Protein AF-S7P7J8-F1 (afdb_monomer_lite)

pLDDT: mean 77.06, std 17.82, range [24.34, 97.62]

Secondary structure (DSSP, 8-state):
-----------------EEE-TTS-EEEHHHHHHHHHHHHHHHHHSHHHHHHHHHHHHHHHHHHHHHTTTHHHHHHHHHHTTTTT-HHHHHHHHHHHHHHHHHHHHHHHHHHHHHHHHT--TTSTTTSHHHHHHHHTT-PBPSSSSSB---HHHHHHHHHHHHHHHHTT---SSS---SHHHHHHHHHHHHHHHHHHHHHHHHHHHHHHHHTHHHHHHHHHHHHHHHHHHHTT--HHHHHHHHHHHHHHHHHHTT--HHHHHTTS-HHHHHHHHHHHTHHHHTSGGGTT--HHHHHHHHTT-------TT--S--TT----S-----SS-EEEEETTEEEEEE-TT-----

Organism: Myotis brandtii (NCBI:txid109478)

Sequence (351 aa):
MCASRDDWRCAQSMHEFSAKDIDGRMVNLDKYRRLFEGVKGVYISASPMLLIVTWTILVSLVHLLKTVRLLRLLRLLQKLDRYSQHSTIVLTLLMSMFALLAHWMACIWYVIGKMEREDNSLLKWEVGWLHELGKRLESPYYGNNTLGGPSIRSAYIAALYFTLSSLTSVGFGNVSANTDAEKIFSICTMLIGALMHALVFGNVTAIIQRMYSRWSLYHTRTKDLKDFIRVHHLPQQLKQRMLEYFQTTWSVNNGIDSNELLKDFPDELRSDITMHLNKEILQLSLFECASRGCLRSLSLHIKTSFCAPGEYLLRQGDALQAIYFVCSGSMEVLKDSMVLAILGRSELKAP

Foldseek 3Di:
DDDDDDDDDDDPDDDQDWDADPVGDTDRCVVVVVVVVVVVVVVVVCVVVVVVVVVVVVVVVVVVVVCVVVVVVVVVVVVCVVVVVPLVVVLVVLVVVVLVVLLVLLVVLLVVLVVQCVPDDPPRNCFGLQQVLCVVVVFHDDPDDDHTGDDPVSSSVVSSVQLVCLLCVVCPPPGDGRDPVSVVSSVVSNVNSVVSVCVSVVSVVVVVCVVCVLVVVLVVVLVVLVVVCVVVVPDPVVSVQVNVQSVVVCVVQSPDDPLVVLPVDDLVVSLVVLCVVCVLVCPAPVNPPPDPVRSSVVSNVDDDDDDDPPDDPDDPPDDDPDDDAAQADWDFDDDPNDTPDIHHHRPPPDD

InterPro domains:
  IPR000595 Cyclic nucleotide-binding domain [PS50042] (286-351)
  IPR000595 Cyclic nucleotide-binding domain [cd00038] (286-348)
  IPR003938 Potassium channel, voltage-dependent, EAG/ELK/ERG-like [PR01463] (100-110)
  IPR003938 Potassium channel, voltage-dependent, EAG/ELK/ERG-like [PR01463] (156-173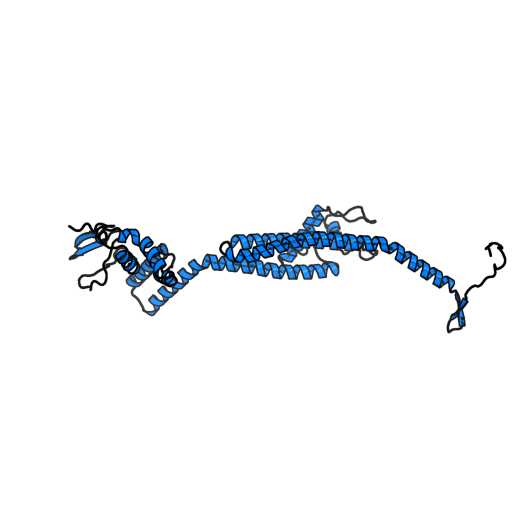)
  IPR003938 Potassium channel, voltage-dependent, EAG/ELK/ERG-like [PR01463] (182-193)
  IPR003938 Potassium channel, voltage-dependent, EAG/ELK/ERG-like [PR01463] (200-209)
  IPR003938 Potassium channel, voltage-dependent, EAG/ELK/ERG-like [PR01463] (250-257)
  IPR003950 Potassium channel, voltage-dependent, ELK [PR01465] (84-92)
  IPR003950 Potassium channel, voltage-dependent, ELK [PR01465] (193-200)
  IPR003950 Potassium channel, voltage-dependent, ELK [PR01465] (311-321)
  IPR005821 Ion transport domain [PF00520] (45-215)
  IPR014710 RmlC-like jelly roll fold [G3DSA:2.60.120.10] (251-348)
  IPR018490 Cyclic nucleotide-binding domain superfamily [SSF51206] (216-347)
  IPR050818 Potassium channel, voltage-dependent, EAG/ELK/ERG-like, animal-type [PTHR10217] (44-347)

Structure (mmCIF, N/CA/C/O backbone):
data_AF-S7P7J8-F1
#
_entry.id   AF-S7P7J8-F1
#
loop_
_atom_site.group_PDB
_atom_site.id
_atom_site.type_symbol
_atom_site.label_atom_id
_atom_site.label_alt_id
_atom_site.label_comp_id
_atom_site.label_asym_id
_atom_site.label_entity_id
_atom_site.label_seq_id
_atom_site.pdbx_PDB_ins_code
_atom_site.Cartn_x
_atom_site.Cartn_y
_atom_site.Cartn_z
_atom_site.occupancy
_atom_site.B_iso_or_equiv
_atom_site.auth_seq_id
_atom_site.auth_comp_id
_atom_site.auth_asym_id
_atom_site.auth_atom_id
_atom_site.pdbx_PDB_model_num
ATOM 1 N N . MET A 1 1 ? -3.601 -22.914 -97.596 1.00 31.39 1 MET A N 1
ATOM 2 C CA . MET A 1 1 ? -2.444 -23.690 -98.097 1.00 31.39 1 MET A CA 1
ATOM 3 C C . MET A 1 1 ? -1.175 -23.157 -97.450 1.00 31.39 1 MET A C 1
ATOM 5 O O . MET A 1 1 ? -1.174 -22.019 -97.008 1.00 31.39 1 MET A O 1
ATOM 9 N N . CYS A 1 2 ? -0.196 -24.045 -97.314 1.00 30.38 2 CYS A N 1
ATOM 10 C CA . CYS A 1 2 ? 0.939 -24.083 -96.393 1.00 30.38 2 CYS A CA 1
ATOM 11 C C . CYS A 1 2 ? 1.823 -22.834 -96.230 1.00 30.38 2 CYS A C 1
ATOM 13 O O . CYS A 1 2 ? 1.972 -22.015 -97.128 1.00 30.38 2 CYS A O 1
ATOM 15 N N . ALA A 1 3 ? 2.478 -22.800 -95.067 1.00 35.66 3 ALA A N 1
ATOM 16 C CA . ALA A 1 3 ? 3.625 -21.970 -94.720 1.00 35.66 3 ALA A CA 1
ATOM 17 C C . ALA A 1 3 ? 4.928 -22.409 -95.422 1.00 35.66 3 ALA A C 1
ATOM 19 O O . ALA A 1 3 ? 5.107 -23.598 -95.670 1.00 35.66 3 ALA A O 1
ATOM 20 N N . SER A 1 4 ? 5.853 -21.461 -95.626 1.00 32.78 4 SER A N 1
ATOM 21 C CA . SER A 1 4 ? 7.328 -21.581 -95.499 1.00 32.78 4 SER A CA 1
ATOM 22 C C . SER A 1 4 ? 7.925 -20.201 -95.828 1.00 32.78 4 SER A C 1
ATOM 24 O O . SER A 1 4 ? 7.538 -19.626 -96.837 1.00 32.78 4 SER A O 1
ATOM 26 N N . ARG A 1 5 ? 8.640 -19.484 -94.950 1.00 34.66 5 ARG A N 1
ATOM 27 C CA . ARG A 1 5 ? 9.991 -19.677 -94.376 1.00 34.66 5 ARG A CA 1
ATOM 28 C C . ARG A 1 5 ? 11.125 -19.492 -95.399 1.00 34.66 5 ARG A C 1
ATOM 30 O O . ARG A 1 5 ? 11.204 -20.244 -96.363 1.00 34.66 5 ARG A O 1
ATOM 37 N N . ASP A 1 6 ? 11.969 -18.516 -95.055 1.00 32.12 6 ASP A N 1
ATOM 38 C CA . ASP A 1 6 ? 13.335 -18.221 -95.501 1.00 32.12 6 ASP A CA 1
ATOM 39 C C . ASP A 1 6 ? 13.522 -17.476 -96.833 1.00 32.12 6 ASP A C 1
ATOM 41 O O . ASP A 1 6 ? 13.567 -18.075 -97.898 1.00 32.12 6 ASP A O 1
ATOM 45 N N . ASP A 1 7 ? 13.790 -16.165 -96.740 1.00 28.97 7 ASP A N 1
ATOM 46 C CA . ASP A 1 7 ? 15.113 -15.721 -97.183 1.00 28.97 7 ASP A CA 1
ATOM 47 C C . ASP A 1 7 ? 15.630 -14.505 -96.402 1.00 28.97 7 ASP A C 1
ATOM 49 O O . ASP A 1 7 ? 14.970 -13.482 -96.210 1.00 28.97 7 ASP A O 1
ATOM 53 N N . TRP A 1 8 ? 16.840 -14.688 -95.892 1.00 32.09 8 TRP A N 1
ATOM 54 C CA . TRP A 1 8 ? 17.630 -13.717 -95.162 1.00 32.09 8 TRP A CA 1
ATOM 55 C C . TRP A 1 8 ? 18.282 -12.721 -96.136 1.00 32.09 8 TRP A C 1
ATOM 57 O O . TRP A 1 8 ? 18.558 -13.057 -97.280 1.00 32.09 8 TRP A O 1
ATOM 67 N N . ARG A 1 9 ? 18.716 -11.570 -95.599 1.00 29.03 9 ARG A N 1
ATOM 68 C CA . ARG A 1 9 ? 19.723 -10.643 -96.171 1.00 29.03 9 ARG A CA 1
ATOM 69 C C . ARG A 1 9 ? 19.220 -9.637 -97.216 1.00 29.03 9 ARG A C 1
ATOM 71 O O . ARG A 1 9 ? 19.511 -9.790 -98.390 1.00 29.03 9 ARG A O 1
ATOM 78 N N . CYS A 1 10 ? 18.630 -8.522 -96.772 1.00 29.98 10 CYS A N 1
ATOM 79 C CA . CYS A 1 10 ? 18.980 -7.192 -97.313 1.00 29.98 10 CYS A CA 1
ATOM 80 C C . CYS A 1 10 ? 18.310 -6.046 -96.529 1.00 29.98 10 CYS A C 1
ATOM 82 O O . CYS A 1 10 ? 17.350 -5.457 -97.002 1.00 29.98 10 CYS A O 1
ATOM 84 N N . ALA A 1 11 ? 18.788 -5.712 -95.327 1.00 31.58 11 ALA A N 1
ATOM 85 C CA . ALA A 1 11 ? 18.527 -4.389 -94.730 1.00 31.58 11 ALA A CA 1
ATOM 86 C C . ALA A 1 11 ? 19.491 -4.107 -93.569 1.00 31.58 11 ALA A C 1
ATOM 88 O O . ALA A 1 11 ? 19.097 -3.759 -92.460 1.00 31.58 11 ALA A O 1
ATOM 89 N N . GLN A 1 12 ? 20.787 -4.275 -93.823 1.00 36.09 12 GLN A N 1
ATOM 90 C CA . GLN A 1 12 ? 21.809 -3.599 -93.039 1.00 36.09 12 GLN A CA 1
ATOM 91 C C . GLN A 1 12 ? 21.889 -2.169 -93.588 1.00 36.09 12 GLN A C 1
ATOM 93 O O . GLN A 1 12 ? 22.661 -1.891 -94.497 1.00 36.09 12 GLN A O 1
ATOM 98 N N . SER A 1 13 ? 21.022 -1.282 -93.099 1.00 28.88 13 SER A N 1
ATOM 99 C CA . SER A 1 13 ? 21.147 0.157 -93.332 1.00 28.88 13 SER A CA 1
ATOM 100 C C . SER A 1 13 ? 20.855 0.898 -92.039 1.00 28.88 13 SER A C 1
ATOM 102 O O . SER A 1 13 ? 19.776 0.795 -91.462 1.00 28.88 13 SER A O 1
ATOM 104 N N . MET A 1 14 ? 21.887 1.605 -91.595 1.00 39.81 14 MET A N 1
ATOM 105 C CA . MET A 1 14 ? 21.952 2.495 -90.448 1.00 39.81 14 MET A CA 1
ATOM 106 C C . MET A 1 14 ? 20.698 3.365 -90.322 1.00 39.81 14 MET A C 1
ATOM 108 O O . MET A 1 14 ? 20.373 4.125 -91.227 1.00 39.81 14 MET A O 1
ATOM 112 N N . HIS A 1 15 ? 20.055 3.320 -89.161 1.00 34.53 15 HIS A N 1
ATOM 113 C CA . HIS A 1 15 ? 19.230 4.427 -88.691 1.00 34.53 15 HIS A CA 1
ATOM 114 C C . HIS A 1 15 ? 19.689 4.784 -87.277 1.00 34.53 15 HIS A C 1
ATOM 116 O O . HIS A 1 15 ? 19.151 4.295 -86.286 1.00 34.53 15 HIS A O 1
ATOM 122 N N . GLU A 1 16 ? 20.720 5.630 -87.193 1.00 40.44 16 GLU A N 1
ATOM 123 C CA . GLU A 1 16 ? 20.981 6.423 -85.991 1.00 40.44 16 GLU A CA 1
ATOM 124 C C . GLU A 1 16 ? 19.765 7.330 -85.766 1.00 40.44 16 GLU A C 1
ATOM 126 O O . GLU A 1 16 ? 19.476 8.226 -86.563 1.00 40.44 16 GLU A O 1
ATOM 131 N N . PHE A 1 17 ? 19.010 7.083 -84.695 1.00 45.88 17 PHE A N 1
ATOM 132 C CA . PHE A 1 17 ? 17.900 7.950 -84.311 1.00 45.88 17 PHE A CA 1
ATOM 133 C C . PHE A 1 17 ? 18.476 9.186 -83.607 1.00 45.88 17 PHE A C 1
ATOM 135 O O . PHE A 1 17 ? 18.745 9.177 -82.404 1.00 45.88 17 PHE A O 1
ATOM 142 N N . SER A 1 18 ? 18.700 10.253 -84.372 1.00 44.41 18 SER A N 1
ATOM 143 C CA . SER A 1 18 ? 19.116 11.551 -83.840 1.00 44.41 18 SER A CA 1
ATOM 144 C C . SER A 1 18 ? 17.934 12.520 -83.870 1.00 44.41 18 SER A C 1
ATOM 146 O O . SER A 1 18 ? 17.377 12.790 -84.932 1.00 44.41 18 SER A O 1
ATOM 148 N N . ALA A 1 19 ? 17.558 13.059 -82.709 1.00 54.34 19 ALA A N 1
ATOM 149 C CA . ALA A 1 19 ? 16.560 14.125 -82.592 1.00 54.34 19 ALA A CA 1
ATOM 150 C C . ALA A 1 19 ? 17.256 15.449 -82.242 1.00 54.34 19 ALA A C 1
ATOM 152 O O . ALA A 1 19 ? 18.275 15.452 -81.548 1.00 54.34 19 ALA A O 1
ATOM 153 N N . LYS A 1 20 ? 16.745 16.575 -82.755 1.00 43.34 20 LYS A N 1
ATOM 154 C CA . LYS A 1 20 ? 17.247 17.918 -82.426 1.00 43.34 20 LYS A CA 1
ATOM 155 C C . LYS A 1 20 ? 16.489 18.481 -81.230 1.00 43.34 20 LYS A C 1
ATOM 157 O O . LYS A 1 20 ? 15.263 18.423 -81.213 1.00 43.34 20 LYS A O 1
ATOM 162 N N . ASP A 1 21 ? 17.224 19.034 -80.272 1.00 53.59 21 ASP A N 1
ATOM 163 C CA . ASP A 1 21 ? 16.638 19.782 -79.158 1.00 53.59 21 ASP A CA 1
ATOM 164 C C . ASP A 1 21 ? 16.186 21.185 -79.611 1.00 53.59 21 ASP A C 1
ATOM 166 O O . ASP A 1 21 ? 16.531 21.625 -80.711 1.00 53.59 21 ASP A O 1
ATOM 170 N N . ILE A 1 22 ? 15.443 21.904 -78.763 1.00 53.31 22 ILE A N 1
ATOM 171 C CA . ILE A 1 22 ? 14.803 23.212 -79.062 1.00 53.31 22 ILE A CA 1
ATOM 172 C C . ILE A 1 22 ? 15.813 24.294 -79.525 1.00 53.31 22 ILE A C 1
ATOM 174 O O . ILE A 1 22 ? 15.442 25.253 -80.193 1.00 53.31 22 ILE A O 1
ATOM 178 N N . ASP A 1 23 ? 17.102 24.082 -79.256 1.00 51.50 23 ASP A N 1
ATOM 179 C CA . ASP A 1 23 ? 18.236 24.953 -79.598 1.00 51.50 23 ASP A CA 1
ATOM 180 C C . ASP A 1 23 ? 19.053 24.451 -80.823 1.00 51.50 23 ASP A C 1
ATOM 182 O O . ASP A 1 23 ? 20.187 24.861 -81.066 1.00 51.50 23 ASP A O 1
ATOM 186 N N . GLY A 1 24 ? 18.523 23.483 -81.584 1.00 48.88 24 GLY A N 1
ATOM 187 C CA . GLY A 1 24 ? 19.075 23.017 -82.866 1.00 48.88 24 GLY A CA 1
ATOM 188 C C . GLY A 1 24 ? 20.262 22.040 -82.805 1.00 48.88 24 GLY A C 1
ATOM 189 O O . GLY A 1 24 ? 20.733 21.595 -83.857 1.00 48.88 24 GLY A O 1
ATOM 190 N N . ARG A 1 25 ? 20.734 21.654 -81.611 1.00 49.78 25 ARG A N 1
ATOM 191 C CA . ARG A 1 25 ? 21.806 20.652 -81.417 1.00 49.78 25 ARG A CA 1
ATOM 192 C C . ARG A 1 25 ? 21.282 19.215 -81.547 1.00 49.78 25 ARG A C 1
ATOM 194 O O . ARG A 1 25 ? 20.218 18.892 -81.027 1.00 49.78 25 ARG A O 1
ATOM 201 N N . MET A 1 26 ? 22.036 18.349 -82.234 1.00 50.97 26 MET A N 1
ATOM 202 C CA . MET A 1 26 ? 21.714 16.919 -82.368 1.00 50.97 26 MET A CA 1
ATOM 203 C C . MET A 1 26 ? 21.973 16.171 -81.054 1.00 50.97 26 MET A C 1
ATOM 205 O O . MET A 1 26 ? 23.091 16.188 -80.540 1.00 50.97 26 MET A O 1
ATOM 209 N N . VAL A 1 27 ? 20.950 15.487 -80.534 1.00 55.94 27 VAL A N 1
ATOM 210 C CA . VAL A 1 27 ? 21.017 14.651 -79.330 1.00 55.94 27 VAL A CA 1
ATOM 211 C C . VAL A 1 27 ? 20.892 13.179 -79.731 1.00 55.94 27 VAL A C 1
ATOM 213 O O . VAL A 1 27 ? 19.952 12.783 -80.423 1.00 55.94 27 VAL A O 1
ATOM 216 N N . ASN A 1 28 ? 21.855 12.362 -79.297 1.00 59.84 28 ASN A N 1
ATOM 217 C CA . ASN A 1 28 ? 21.890 10.925 -79.571 1.00 59.84 28 ASN A CA 1
ATOM 218 C C . ASN A 1 28 ? 20.980 10.168 -78.579 1.00 59.84 28 ASN A C 1
ATOM 220 O O . ASN A 1 28 ? 21.280 10.085 -77.382 1.00 59.84 28 ASN A O 1
ATOM 224 N N . LEU A 1 29 ? 19.868 9.615 -79.075 1.00 55.25 29 LEU A N 1
ATOM 225 C CA . LEU A 1 29 ? 18.853 8.919 -78.272 1.00 55.25 29 LEU A CA 1
ATOM 226 C C . LEU A 1 29 ? 19.316 7.540 -77.760 1.00 55.25 29 LEU A C 1
ATOM 228 O O . LEU A 1 29 ? 18.805 7.069 -76.740 1.00 55.25 29 LEU A O 1
ATOM 232 N N . ASP A 1 30 ? 20.344 6.931 -78.364 1.00 57.56 30 ASP A N 1
ATOM 233 C CA . ASP A 1 30 ? 20.926 5.669 -77.876 1.00 57.56 30 ASP A CA 1
ATOM 234 C C . ASP A 1 30 ? 21.678 5.839 -76.551 1.00 57.56 30 ASP A C 1
ATOM 236 O O . ASP A 1 30 ? 21.864 4.877 -75.798 1.00 57.56 30 ASP A O 1
ATOM 240 N N . LYS A 1 31 ? 22.084 7.071 -76.218 1.00 58.12 31 LYS A N 1
ATOM 241 C CA . LYS A 1 31 ? 22.636 7.400 -74.898 1.00 58.12 31 LYS A CA 1
ATOM 242 C C . LYS A 1 31 ? 21.558 7.315 -73.812 1.00 58.12 31 LYS A C 1
ATOM 244 O O . LYS A 1 31 ? 21.809 6.756 -72.747 1.00 58.12 31 LYS A O 1
ATOM 249 N N . TYR A 1 32 ? 20.348 7.800 -74.097 1.00 51.94 32 TYR A N 1
ATOM 250 C CA . TYR A 1 32 ? 19.214 7.750 -73.169 1.00 51.94 32 TYR A CA 1
ATOM 251 C C . TYR A 1 32 ? 18.626 6.344 -73.039 1.00 51.94 32 TYR A C 1
ATOM 253 O O . TYR A 1 32 ? 18.309 5.922 -71.929 1.00 51.94 32 TYR A O 1
ATOM 261 N N . ARG A 1 33 ? 18.562 5.574 -74.133 1.00 53.72 33 ARG A N 1
ATOM 262 C CA . ARG A 1 33 ? 18.156 4.160 -74.093 1.00 53.72 33 ARG A CA 1
ATOM 263 C C . ARG A 1 33 ? 19.093 3.324 -73.211 1.00 53.72 33 ARG A C 1
ATOM 265 O O . ARG A 1 33 ? 18.608 2.568 -72.376 1.00 53.72 33 ARG A O 1
ATOM 272 N N . ARG A 1 34 ? 20.416 3.515 -73.321 1.00 56.75 34 ARG A N 1
ATOM 273 C CA . ARG A 1 34 ? 21.409 2.843 -72.456 1.00 56.75 34 ARG A CA 1
ATOM 274 C C . ARG A 1 34 ? 21.321 3.270 -70.987 1.00 56.75 34 ARG A C 1
ATOM 276 O O . ARG A 1 34 ? 21.456 2.426 -70.107 1.00 56.75 34 ARG A O 1
ATOM 283 N N . LEU A 1 35 ? 21.033 4.545 -70.711 1.00 54.88 35 LEU A N 1
ATOM 284 C CA . LEU A 1 35 ? 20.735 5.032 -69.356 1.00 54.88 35 LEU A CA 1
ATOM 285 C C . LEU A 1 35 ? 19.469 4.376 -68.781 1.00 54.88 35 LEU A C 1
ATOM 287 O O . LEU A 1 35 ? 19.469 3.956 -67.628 1.00 54.88 35 LEU A O 1
ATOM 291 N N . PHE A 1 36 ? 18.414 4.221 -69.584 1.00 49.03 36 PHE A N 1
ATOM 292 C CA . PHE A 1 36 ? 17.155 3.615 -69.143 1.00 49.03 36 PHE A CA 1
ATOM 293 C C . PHE A 1 36 ? 17.263 2.094 -68.933 1.00 49.03 36 PHE A C 1
ATOM 295 O O . PHE A 1 36 ? 16.676 1.562 -67.991 1.00 49.03 36 PHE A O 1
ATOM 302 N N . GLU A 1 37 ? 18.043 1.383 -69.755 1.00 50.28 37 GLU A N 1
ATOM 303 C CA . GLU A 1 37 ? 18.349 -0.037 -69.520 1.00 50.28 37 GLU A CA 1
ATOM 304 C C . GLU A 1 37 ? 19.273 -0.252 -68.314 1.00 50.28 37 GLU A C 1
ATOM 306 O O . GLU A 1 37 ? 19.050 -1.186 -67.544 1.00 50.28 37 GLU A O 1
ATOM 311 N N . GLY A 1 38 ? 20.228 0.653 -68.068 1.00 52.88 38 GLY A N 1
ATOM 312 C CA . GLY A 1 38 ? 21.032 0.656 -66.842 1.00 52.88 38 GLY A CA 1
ATOM 313 C C . GLY A 1 38 ? 20.182 0.844 -65.579 1.00 52.88 38 GLY A C 1
ATOM 314 O O . GLY A 1 38 ? 20.350 0.112 -64.607 1.00 52.88 38 GLY A O 1
ATOM 315 N N . VAL A 1 39 ? 19.202 1.754 -65.610 1.00 50.47 39 VAL A N 1
ATOM 316 C CA . VAL A 1 39 ? 18.264 1.982 -64.492 1.00 50.47 39 VAL A CA 1
ATOM 317 C C . VAL A 1 39 ? 17.320 0.789 -64.283 1.00 50.47 39 VAL A C 1
ATOM 319 O O . VAL A 1 39 ? 17.056 0.415 -63.140 1.00 50.47 39 VAL A O 1
ATOM 322 N N . LYS A 1 40 ? 16.864 0.125 -65.357 1.00 44.53 40 LYS A N 1
ATOM 323 C CA . LYS A 1 40 ? 16.099 -1.135 -65.257 1.00 44.53 40 LYS A CA 1
ATOM 324 C C . LYS A 1 40 ? 16.931 -2.273 -64.657 1.00 44.53 40 LYS A C 1
ATOM 326 O O . LYS A 1 40 ? 16.413 -3.018 -63.830 1.00 44.53 40 LYS A O 1
ATOM 331 N N . GLY A 1 41 ? 18.212 -2.378 -65.013 1.00 50.75 41 GLY A N 1
ATOM 332 C CA . GLY A 1 41 ? 19.138 -3.355 -64.430 1.00 50.75 41 GLY A CA 1
ATOM 333 C C . GLY A 1 41 ? 19.364 -3.157 -62.925 1.00 50.75 41 GLY A C 1
ATOM 334 O O . GLY A 1 41 ? 19.419 -4.135 -62.183 1.00 50.75 41 GLY A O 1
ATOM 335 N N . VAL A 1 42 ? 19.409 -1.903 -62.460 1.00 51.03 42 VAL A N 1
ATOM 336 C CA . VAL A 1 42 ? 19.528 -1.548 -61.030 1.00 51.03 42 VAL A CA 1
ATOM 337 C C . VAL A 1 42 ? 18.231 -1.829 -60.253 1.00 51.03 42 VAL A C 1
ATOM 339 O O . VAL A 1 42 ? 18.279 -2.244 -59.098 1.00 51.03 42 VAL A O 1
ATOM 342 N N . TYR A 1 43 ? 17.062 -1.679 -60.882 1.00 46.72 43 TYR A N 1
ATOM 343 C CA . TYR A 1 43 ? 15.776 -2.001 -60.245 1.00 46.72 43 TYR A CA 1
ATOM 344 C C . TYR A 1 43 ? 15.534 -3.513 -60.098 1.00 46.72 43 TYR A C 1
ATOM 346 O O . TYR A 1 43 ? 14.921 -3.954 -59.126 1.00 46.72 43 TYR A O 1
ATOM 354 N N . ILE A 1 44 ? 16.040 -4.325 -61.033 1.00 51.91 44 ILE A N 1
ATOM 355 C CA . ILE A 1 44 ? 15.886 -5.789 -61.005 1.00 51.91 44 ILE A CA 1
ATOM 356 C C . ILE A 1 44 ? 16.867 -6.435 -60.007 1.00 51.91 44 ILE A C 1
ATOM 358 O O . ILE A 1 44 ? 16.518 -7.423 -59.362 1.00 51.91 44 ILE A O 1
ATOM 362 N N . SER A 1 45 ? 18.051 -5.850 -59.790 1.00 49.47 45 SER A N 1
ATOM 363 C CA . SER A 1 45 ? 19.030 -6.337 -58.802 1.00 49.47 45 SER A CA 1
ATOM 364 C C . SER A 1 45 ? 18.727 -5.925 -57.353 1.00 49.47 45 SER A C 1
ATOM 366 O O . SER A 1 45 ? 19.207 -6.576 -56.426 1.00 49.47 45 SER A O 1
ATOM 368 N N . ALA A 1 46 ? 17.887 -4.905 -57.137 1.00 49.78 46 ALA A N 1
ATOM 369 C CA . ALA A 1 46 ? 17.428 -4.475 -55.811 1.00 49.78 46 ALA A CA 1
ATOM 370 C C . ALA A 1 46 ? 16.225 -5.283 -55.268 1.00 49.78 46 ALA A C 1
ATOM 372 O O . ALA A 1 46 ? 15.942 -5.252 -54.069 1.00 49.78 46 ALA A O 1
ATOM 373 N N . SER A 1 47 ? 15.531 -6.042 -56.126 1.00 59.09 47 SER A N 1
ATOM 374 C CA . SER A 1 47 ? 14.351 -6.843 -55.759 1.00 59.09 47 SER A CA 1
ATOM 375 C C . SER A 1 47 ? 14.629 -7.943 -54.713 1.00 59.09 47 SER A C 1
ATOM 377 O O . SER A 1 47 ? 13.856 -8.038 -53.759 1.00 59.09 47 SER A O 1
ATOM 379 N N . PRO A 1 48 ? 15.728 -8.724 -54.779 1.00 59.69 48 PRO A N 1
ATOM 380 C CA . PRO A 1 48 ? 15.998 -9.769 -53.791 1.00 59.69 48 PRO A CA 1
ATOM 381 C C . PRO A 1 48 ? 16.294 -9.199 -52.401 1.00 59.69 48 PRO A C 1
ATOM 383 O O . PRO A 1 48 ? 15.812 -9.728 -51.407 1.00 59.69 48 PRO A O 1
ATOM 386 N N . MET A 1 49 ? 17.034 -8.089 -52.321 1.00 56.41 49 MET A N 1
ATOM 387 C CA . MET A 1 49 ? 17.393 -7.454 -51.046 1.00 56.41 49 MET A CA 1
ATOM 388 C C . MET A 1 49 ? 16.176 -6.814 -50.370 1.00 56.41 49 MET A C 1
ATOM 390 O O . MET A 1 49 ? 15.975 -7.003 -49.172 1.00 56.41 49 MET A O 1
ATOM 394 N N . LEU A 1 50 ? 15.303 -6.145 -51.131 1.00 55.03 50 LEU A N 1
ATOM 395 C CA . LEU A 1 50 ? 14.053 -5.589 -50.603 1.00 55.03 50 LEU A CA 1
ATOM 396 C C . LEU A 1 50 ? 13.078 -6.695 -50.154 1.00 55.03 50 LEU A C 1
ATOM 398 O O . LEU A 1 50 ? 12.395 -6.553 -49.140 1.00 55.03 50 LEU A O 1
ATOM 402 N N . LEU A 1 51 ? 13.046 -7.829 -50.864 1.00 56.59 51 LEU A N 1
ATOM 403 C CA . LEU A 1 51 ? 12.269 -9.011 -50.477 1.00 56.59 51 LEU A CA 1
ATOM 404 C C . LEU A 1 51 ? 12.822 -9.681 -49.212 1.00 56.59 51 LEU A C 1
ATOM 406 O O . LEU A 1 51 ? 12.047 -10.087 -48.355 1.00 56.59 51 LEU A O 1
ATOM 410 N N . ILE A 1 52 ? 14.144 -9.744 -49.036 1.00 62.47 52 ILE A N 1
ATOM 411 C CA . ILE A 1 52 ? 14.774 -10.281 -47.818 1.00 62.47 52 ILE A CA 1
ATOM 412 C C . ILE A 1 52 ? 14.532 -9.353 -46.619 1.00 62.47 52 ILE A C 1
ATOM 414 O O . ILE A 1 52 ? 14.230 -9.834 -45.525 1.00 62.47 52 ILE A O 1
ATOM 418 N N . VAL A 1 53 ? 14.607 -8.032 -46.804 1.00 58.53 53 VAL A N 1
ATOM 419 C CA . VAL A 1 53 ? 14.311 -7.041 -45.754 1.00 58.53 53 VAL A CA 1
ATOM 420 C C . VAL A 1 53 ? 12.832 -7.083 -45.364 1.00 58.53 53 VAL A C 1
ATOM 422 O O . VAL A 1 53 ? 12.501 -7.189 -44.187 1.00 58.53 53 VAL A O 1
ATOM 425 N N . THR A 1 54 ? 11.917 -7.099 -46.331 1.00 59.62 54 THR A N 1
ATOM 426 C CA . THR A 1 54 ? 10.479 -7.239 -46.039 1.00 59.62 54 THR A CA 1
ATOM 427 C C . THR A 1 54 ? 10.149 -8.594 -45.410 1.00 59.62 54 THR A C 1
ATOM 429 O O . THR A 1 54 ? 9.345 -8.644 -44.483 1.00 59.62 54 THR A O 1
ATOM 432 N N . TRP A 1 55 ? 10.819 -9.677 -45.814 1.00 62.91 55 TRP A N 1
ATOM 433 C CA . TRP A 1 55 ? 10.673 -11.006 -45.215 1.00 62.91 55 TRP A CA 1
ATOM 434 C C . TRP A 1 55 ? 11.218 -11.079 -43.783 1.00 62.91 55 TRP A C 1
ATOM 436 O O . TRP A 1 55 ? 10.577 -11.653 -42.909 1.00 62.91 55 TRP A O 1
ATOM 446 N N . THR A 1 56 ? 12.363 -10.463 -43.491 1.00 59.12 56 THR A N 1
ATOM 447 C CA . THR A 1 56 ? 12.925 -10.402 -42.127 1.00 59.12 56 THR A CA 1
ATOM 448 C C . THR A 1 56 ? 12.104 -9.507 -41.199 1.00 59.12 56 THR A C 1
ATOM 450 O O . THR A 1 56 ? 11.899 -9.866 -40.035 1.00 59.12 56 THR A O 1
ATOM 453 N N . ILE A 1 57 ? 11.547 -8.406 -41.714 1.00 61.31 57 ILE A N 1
ATOM 454 C CA . ILE A 1 57 ? 10.554 -7.584 -41.009 1.00 61.31 57 ILE A CA 1
ATOM 455 C C . ILE A 1 57 ? 9.279 -8.403 -40.751 1.00 61.31 57 ILE A C 1
ATOM 457 O O . ILE A 1 57 ? 8.769 -8.394 -39.632 1.00 61.31 57 ILE A O 1
ATOM 461 N N . LEU A 1 58 ? 8.805 -9.183 -41.729 1.00 60.62 58 LEU A N 1
ATOM 462 C CA . LEU A 1 58 ? 7.630 -10.051 -41.597 1.00 60.62 58 LEU A CA 1
ATOM 463 C C . LEU A 1 58 ? 7.855 -11.179 -40.574 1.00 60.62 58 LEU A C 1
ATOM 465 O O . LEU A 1 58 ? 6.994 -11.434 -39.737 1.00 60.62 58 LEU A O 1
ATOM 469 N N . VAL A 1 59 ? 9.027 -11.820 -40.569 1.00 64.75 59 VAL A N 1
ATOM 470 C CA . VAL A 1 59 ? 9.397 -12.859 -39.589 1.00 64.75 59 VAL A CA 1
ATOM 471 C C . VAL A 1 59 ? 9.560 -12.270 -38.181 1.00 64.75 59 VAL A C 1
ATOM 473 O O . VAL A 1 59 ? 9.151 -12.906 -37.203 1.00 64.75 59 VAL A O 1
ATOM 476 N N . SER A 1 60 ? 10.093 -11.048 -38.059 1.00 59.38 60 SER A N 1
ATOM 477 C CA . SER A 1 60 ? 10.117 -10.296 -36.795 1.00 59.38 60 SER A CA 1
ATOM 478 C C . SER A 1 60 ? 8.709 -9.916 -36.326 1.00 59.38 60 SER A C 1
ATOM 480 O O . SER A 1 60 ? 8.406 -10.070 -35.145 1.00 59.38 60 SER A O 1
ATOM 482 N N . LEU A 1 61 ? 7.811 -9.520 -37.235 1.00 57.22 61 LEU A N 1
ATOM 483 C CA . LEU A 1 61 ? 6.391 -9.258 -36.956 1.00 57.22 61 LEU A CA 1
ATOM 484 C C . LEU A 1 61 ? 5.641 -10.523 -36.509 1.00 57.22 61 LEU A C 1
ATOM 486 O O . LEU A 1 61 ? 4.827 -10.464 -35.592 1.00 57.22 61 LEU A O 1
ATOM 490 N N . VAL A 1 62 ? 5.949 -11.689 -37.086 1.00 62.16 62 VAL A N 1
ATOM 491 C CA . VAL A 1 62 ? 5.400 -12.991 -36.660 1.00 62.16 62 VAL A CA 1
ATOM 492 C C . VAL A 1 62 ? 5.942 -13.412 -35.287 1.00 62.16 62 VAL A C 1
ATOM 494 O O . VAL A 1 62 ? 5.218 -14.002 -34.479 1.00 62.16 62 VAL A O 1
ATOM 497 N N . HIS A 1 63 ? 7.186 -13.063 -34.955 1.00 63.44 63 HIS A N 1
ATOM 498 C CA . HIS A 1 63 ? 7.689 -13.191 -33.585 1.00 63.44 63 HIS A CA 1
ATOM 499 C C . HIS A 1 63 ? 7.031 -12.187 -32.628 1.00 63.44 63 HIS A C 1
ATOM 501 O O . HIS A 1 63 ? 6.712 -12.566 -31.501 1.00 63.44 63 HIS A O 1
ATOM 507 N N . LEU A 1 64 ? 6.705 -10.973 -33.083 1.00 55.84 64 LEU A N 1
ATOM 508 C CA . LEU A 1 64 ? 5.849 -10.031 -32.356 1.00 55.84 64 LEU A CA 1
ATOM 509 C C . LEU A 1 64 ? 4.422 -10.580 -32.172 1.00 55.84 64 LEU A C 1
ATOM 511 O O . LEU A 1 64 ? 3.821 -10.392 -31.127 1.00 55.84 64 LEU A O 1
ATOM 515 N N . LEU A 1 65 ? 3.878 -11.370 -33.098 1.00 56.28 65 LEU A N 1
ATOM 516 C CA . LEU A 1 65 ? 2.605 -12.077 -32.886 1.00 56.28 65 LEU A CA 1
ATOM 517 C C . LEU A 1 65 ? 2.678 -13.094 -31.731 1.00 56.28 65 LEU A C 1
ATOM 519 O O . LEU A 1 65 ? 1.662 -13.375 -31.096 1.00 56.28 65 LEU A O 1
ATOM 523 N N . LYS A 1 66 ? 3.860 -13.604 -31.348 1.00 58.53 66 LYS A N 1
ATOM 524 C CA . LYS A 1 66 ? 3.993 -14.363 -30.086 1.00 58.53 66 LYS A CA 1
ATOM 525 C C . LYS A 1 66 ? 3.791 -13.465 -28.864 1.00 58.53 66 LYS A C 1
ATOM 527 O O . LYS A 1 66 ? 3.342 -13.965 -27.835 1.00 58.53 66 LYS A O 1
ATOM 532 N N . THR A 1 67 ? 4.020 -12.159 -28.973 1.00 56.56 67 THR A N 1
ATOM 533 C CA . THR A 1 67 ? 3.754 -11.174 -27.916 1.00 56.56 67 THR A CA 1
ATOM 534 C C . THR A 1 67 ? 2.272 -10.789 -27.814 1.00 56.56 67 THR A C 1
ATOM 536 O O . THR A 1 67 ? 1.829 -10.338 -26.765 1.00 56.56 67 THR A O 1
ATOM 539 N N . VAL A 1 68 ? 1.429 -11.149 -28.790 1.00 58.75 68 VAL A N 1
ATOM 540 C CA . VAL A 1 68 ? -0.041 -11.203 -28.608 1.00 58.75 68 VAL A CA 1
ATOM 541 C C . VAL A 1 68 ? -0.425 -12.223 -27.525 1.00 58.75 68 VAL A C 1
ATOM 543 O O . VAL A 1 68 ? -1.456 -12.082 -26.868 1.00 58.75 68 VAL A O 1
ATOM 546 N N . ARG A 1 69 ? 0.423 -13.224 -27.229 1.00 64.19 69 ARG A N 1
ATOM 547 C CA . ARG A 1 69 ? 0.235 -14.062 -26.029 1.00 64.19 69 ARG A CA 1
ATOM 548 C C . ARG A 1 69 ? 0.402 -13.257 -24.740 1.00 64.19 69 ARG A C 1
ATOM 550 O O . ARG A 1 69 ? -0.230 -13.614 -23.752 1.00 64.19 69 ARG A O 1
ATOM 557 N N . LEU A 1 70 ? 1.162 -12.163 -24.755 1.00 59.12 70 LEU A N 1
ATOM 558 C CA . LEU A 1 70 ? 1.276 -11.233 -23.633 1.00 59.12 70 LEU A CA 1
ATOM 559 C C . LEU A 1 70 ? -0.042 -10.478 -23.389 1.00 59.12 70 LEU A C 1
ATOM 561 O O . LEU A 1 70 ? -0.391 -10.237 -22.241 1.00 59.12 70 LEU A O 1
ATOM 565 N N . LEU A 1 71 ? -0.867 -10.238 -24.421 1.00 59.38 71 LEU A N 1
ATOM 566 C CA . LEU A 1 71 ? -2.241 -9.729 -24.243 1.00 59.38 71 LEU A CA 1
ATOM 567 C C . LEU A 1 71 ? -3.133 -10.714 -23.462 1.00 59.38 71 LEU A C 1
ATOM 569 O O . LEU A 1 71 ? -4.173 -10.332 -22.932 1.00 59.38 71 LEU A O 1
ATOM 573 N N . ARG A 1 72 ? -2.737 -11.987 -23.306 1.00 64.88 72 ARG A N 1
ATOM 574 C CA . ARG A 1 72 ? -3.411 -12.894 -22.360 1.00 64.88 72 ARG A CA 1
ATOM 575 C C . ARG A 1 72 ? -3.180 -12.480 -20.902 1.00 64.88 72 ARG A C 1
ATOM 577 O O . ARG A 1 72 ? -4.036 -12.786 -20.081 1.00 64.88 72 ARG A O 1
ATOM 584 N N . LEU A 1 73 ? -2.118 -11.733 -20.583 1.00 60.19 73 LEU A N 1
ATOM 585 C CA . LEU A 1 73 ? -1.945 -11.112 -19.264 1.00 60.19 73 LEU A CA 1
ATOM 586 C C . LEU A 1 73 ? -2.921 -9.950 -19.022 1.00 60.19 73 LEU A C 1
ATOM 588 O O . LEU A 1 73 ? -3.281 -9.716 -17.875 1.00 60.19 73 LEU A O 1
ATOM 592 N N . LEU A 1 74 ? -3.480 -9.306 -20.056 1.00 60.91 74 LEU A N 1
ATOM 593 C CA . LEU A 1 74 ? -4.613 -8.379 -19.865 1.00 60.91 74 LEU A CA 1
ATOM 594 C C . LEU A 1 74 ? -5.871 -9.098 -19.352 1.00 60.91 74 LEU A C 1
ATOM 596 O O . LEU A 1 74 ? -6.663 -8.520 -18.615 1.00 60.91 74 LEU A O 1
ATOM 600 N N . ARG A 1 75 ? -6.032 -10.395 -19.647 1.00 67.00 75 ARG A N 1
ATOM 601 C CA . ARG A 1 75 ? -7.082 -11.215 -19.016 1.00 67.00 75 ARG A CA 1
ATOM 602 C C . ARG A 1 75 ? -6.770 -11.540 -17.552 1.00 67.00 75 ARG A C 1
ATOM 604 O O . ARG A 1 75 ? -7.692 -11.774 -16.775 1.00 67.00 75 ARG A O 1
ATOM 611 N N . LEU A 1 76 ? -5.493 -11.529 -17.156 1.00 60.69 76 LEU A N 1
ATOM 612 C CA . LEU A 1 76 ? -5.106 -11.583 -15.744 1.00 60.69 76 LEU A CA 1
ATOM 613 C C . LEU A 1 76 ? -5.415 -10.260 -15.039 1.00 60.69 76 LEU A C 1
ATOM 615 O O . LEU A 1 76 ? -5.869 -10.322 -13.907 1.00 60.69 76 LEU A O 1
ATOM 619 N N . LEU A 1 77 ? -5.298 -9.107 -15.716 1.00 59.34 77 LEU A N 1
ATOM 620 C CA . LEU A 1 77 ? -5.734 -7.800 -15.194 1.00 59.34 77 LEU A CA 1
ATOM 621 C C . LEU A 1 77 ? -7.237 -7.777 -14.844 1.00 59.34 77 LEU A C 1
ATOM 623 O O . LEU A 1 77 ? -7.609 -7.284 -13.787 1.00 59.34 77 LEU A O 1
ATOM 627 N N . GLN A 1 78 ? -8.094 -8.413 -15.651 1.00 63.09 78 GLN A N 1
ATOM 628 C CA . GLN A 1 78 ? -9.528 -8.569 -15.336 1.00 63.09 78 GLN A CA 1
ATOM 629 C C . GLN A 1 78 ? -9.799 -9.516 -14.154 1.00 63.09 78 GLN A C 1
ATOM 631 O O . GLN A 1 78 ? -10.792 -9.372 -13.447 1.00 63.09 78 GLN A O 1
ATOM 636 N N . LYS A 1 79 ? -8.923 -10.500 -13.914 1.00 57.31 79 LYS A N 1
ATOM 637 C CA . LYS A 1 79 ? -8.981 -11.341 -12.704 1.00 57.31 79 LYS A CA 1
ATOM 638 C C . LYS A 1 79 ? -8.344 -10.661 -11.488 1.00 57.31 79 LYS A C 1
ATOM 640 O O . LYS A 1 79 ? -8.625 -11.070 -10.365 1.00 57.31 79 LYS A O 1
ATOM 645 N N . LEU A 1 80 ? -7.529 -9.636 -11.710 1.00 54.91 80 LEU A N 1
ATOM 646 C CA . LEU A 1 80 ? -6.764 -8.908 -10.702 1.00 54.91 80 LEU A CA 1
ATOM 647 C C . LEU A 1 80 ? -7.661 -8.095 -9.769 1.00 54.91 80 LEU A C 1
ATOM 649 O O . LEU A 1 80 ? -7.314 -7.930 -8.607 1.00 54.91 80 LEU A O 1
ATOM 653 N N . ASP A 1 81 ? -8.851 -7.703 -10.230 1.00 55.03 81 ASP A N 1
ATOM 654 C CA . ASP A 1 81 ? -9.852 -7.019 -9.403 1.00 55.03 81 ASP A CA 1
ATOM 655 C C . ASP A 1 81 ? -10.322 -7.908 -8.231 1.00 55.03 81 ASP A C 1
ATOM 657 O O . ASP A 1 81 ? -10.406 -7.470 -7.085 1.00 55.03 81 ASP A O 1
ATOM 661 N N . ARG A 1 82 ? -10.454 -9.227 -8.467 1.00 57.03 82 ARG A N 1
ATOM 662 C CA . ARG A 1 82 ? -10.687 -10.228 -7.404 1.00 57.03 82 ARG A CA 1
ATOM 663 C C . ARG A 1 82 ? -9.451 -10.526 -6.549 1.00 57.03 82 ARG A C 1
ATOM 665 O O . ARG A 1 82 ? -9.591 -10.995 -5.425 1.00 57.03 82 ARG A O 1
ATOM 672 N N . TYR A 1 83 ? -8.253 -10.244 -7.058 1.00 52.41 83 TYR A N 1
ATOM 673 C CA . TYR A 1 83 ? -6.976 -10.422 -6.357 1.00 52.41 83 TYR A CA 1
ATOM 674 C C . TYR A 1 83 ? -6.432 -9.127 -5.739 1.00 52.41 83 TYR A C 1
ATOM 676 O O . TYR A 1 83 ? -5.333 -9.158 -5.197 1.00 52.41 83 TYR A O 1
ATOM 684 N N . SER A 1 84 ? -7.194 -8.023 -5.735 1.00 54.66 84 SER A N 1
ATOM 685 C CA . SER A 1 84 ? -6.851 -6.730 -5.107 1.00 54.66 84 SER A CA 1
ATOM 686 C C . SER A 1 84 ? -6.366 -6.865 -3.651 1.00 54.66 84 SER A C 1
ATOM 688 O O . SER A 1 84 ? -5.629 -6.018 -3.158 1.00 54.66 84 SER A O 1
ATOM 690 N N . GLN A 1 85 ? -6.700 -7.964 -2.970 1.00 60.28 85 GLN A N 1
ATOM 691 C CA . GLN A 1 85 ? -6.179 -8.332 -1.646 1.00 60.28 85 GLN A CA 1
ATOM 692 C C . GLN A 1 85 ? -4.656 -8.611 -1.625 1.00 60.28 85 GLN A C 1
ATOM 694 O O . GLN A 1 85 ? -4.009 -8.422 -0.602 1.00 60.28 85 GLN A O 1
ATOM 699 N N . HIS A 1 86 ? -4.052 -8.999 -2.751 1.00 68.00 86 HIS A N 1
ATOM 700 C CA . HIS A 1 86 ? -2.630 -9.319 -2.888 1.00 68.00 86 HIS A CA 1
ATOM 701 C C . HIS A 1 86 ? -1.878 -8.212 -3.632 1.00 68.00 86 HIS A C 1
ATOM 703 O O . HIS A 1 86 ? -1.261 -8.442 -4.673 1.00 68.00 86 HIS A O 1
ATOM 709 N N . SER A 1 87 ? -1.899 -7.004 -3.074 1.00 71.12 87 SER A N 1
ATOM 710 C CA . SER A 1 87 ? -1.100 -5.848 -3.505 1.00 71.12 87 SER A CA 1
ATOM 711 C C . SER A 1 87 ? 0.344 -6.192 -3.927 1.00 71.12 87 SER A C 1
ATOM 713 O O . SER A 1 87 ? 0.864 -5.652 -4.902 1.00 71.12 87 SER A O 1
ATOM 715 N N . THR A 1 88 ? 0.980 -7.149 -3.248 1.00 72.88 88 THR A N 1
ATOM 716 C CA . THR A 1 88 ? 2.330 -7.652 -3.555 1.00 72.88 88 THR A CA 1
ATOM 717 C C . THR A 1 88 ? 2.424 -8.373 -4.907 1.00 72.88 88 THR A C 1
ATOM 719 O O . THR A 1 88 ? 3.421 -8.235 -5.616 1.00 72.88 88 THR A O 1
ATOM 722 N N . ILE A 1 89 ? 1.389 -9.114 -5.314 1.00 79.56 89 ILE A N 1
ATOM 723 C CA . ILE A 1 89 ? 1.337 -9.789 -6.623 1.00 79.56 89 ILE A CA 1
ATOM 724 C C . ILE A 1 89 ? 1.249 -8.749 -7.746 1.00 79.56 89 ILE A C 1
ATOM 726 O O . ILE A 1 89 ? 1.902 -8.884 -8.776 1.00 79.56 89 ILE A O 1
ATOM 730 N N . VAL A 1 90 ? 0.488 -7.674 -7.530 1.00 77.31 90 VAL A N 1
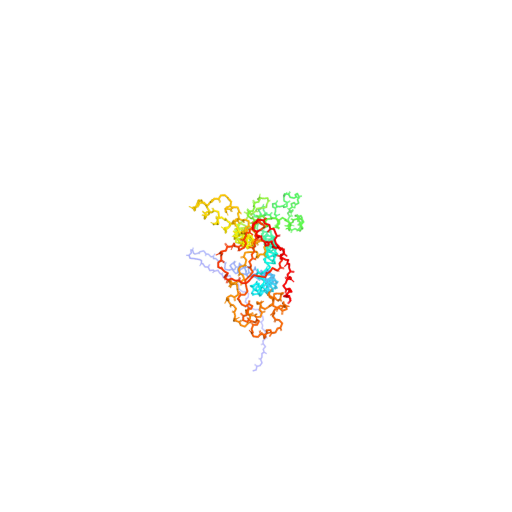ATOM 731 C CA . VAL A 1 90 ? 0.365 -6.575 -8.500 1.00 77.31 90 VAL A CA 1
ATOM 732 C C . VAL A 1 90 ? 1.713 -5.889 -8.714 1.00 77.31 90 VAL A C 1
ATOM 734 O O . VAL A 1 90 ? 2.138 -5.698 -9.851 1.00 77.31 90 VAL A O 1
ATOM 737 N N . LEU A 1 91 ? 2.414 -5.575 -7.620 1.00 80.12 91 LEU A N 1
ATOM 738 C CA . LEU A 1 91 ? 3.726 -4.934 -7.670 1.00 80.12 91 LEU A CA 1
ATOM 739 C C . LEU A 1 91 ? 4.775 -5.827 -8.346 1.00 80.12 91 LEU A C 1
ATOM 741 O O . LEU A 1 91 ? 5.511 -5.361 -9.212 1.00 80.12 91 LEU A O 1
ATOM 745 N N . THR A 1 92 ? 4.831 -7.113 -7.993 1.00 79.12 92 THR A N 1
ATOM 746 C CA . THR A 1 92 ? 5.771 -8.066 -8.611 1.00 79.12 92 THR A CA 1
ATOM 747 C C . THR A 1 92 ? 5.495 -8.259 -10.102 1.00 79.12 92 THR A C 1
ATOM 749 O O . THR A 1 92 ? 6.432 -8.263 -10.902 1.00 79.12 92 THR A O 1
ATOM 752 N N . LEU A 1 93 ? 4.223 -8.326 -10.506 1.00 80.12 93 LEU A N 1
ATOM 753 C CA . LEU A 1 93 ? 3.837 -8.360 -11.915 1.00 80.12 93 LEU A CA 1
ATOM 754 C C . LEU A 1 93 ? 4.279 -7.085 -12.645 1.00 80.12 93 LEU A C 1
ATOM 756 O O . LEU A 1 93 ? 4.865 -7.178 -13.723 1.00 80.12 93 LEU A O 1
ATOM 760 N N . LEU A 1 94 ? 4.075 -5.909 -12.053 1.00 82.19 94 LEU A N 1
ATOM 761 C CA . LEU A 1 94 ? 4.487 -4.637 -12.644 1.00 82.19 94 LEU A CA 1
ATOM 762 C C . LEU A 1 94 ? 6.015 -4.539 -12.806 1.00 82.19 94 LEU A C 1
ATOM 764 O O . LEU A 1 94 ? 6.491 -4.135 -13.865 1.00 82.19 94 LEU A O 1
ATOM 768 N N . MET A 1 95 ? 6.786 -4.998 -11.814 1.00 84.81 95 MET A N 1
ATOM 769 C CA . MET A 1 95 ? 8.252 -5.074 -11.901 1.00 84.81 95 MET A CA 1
ATOM 770 C C . MET A 1 95 ? 8.719 -6.045 -12.992 1.00 84.81 95 MET A C 1
ATOM 772 O O . MET A 1 95 ? 9.662 -5.747 -13.725 1.00 84.81 95 MET A O 1
ATOM 776 N N . SER A 1 96 ? 8.034 -7.181 -13.159 1.00 81.69 96 SER A N 1
ATOM 777 C CA . SER A 1 96 ? 8.340 -8.122 -14.244 1.00 81.69 96 SER A CA 1
ATOM 778 C C . SER A 1 96 ? 8.064 -7.526 -15.631 1.00 81.69 96 SER A C 1
ATOM 780 O O . SER A 1 96 ? 8.851 -7.725 -16.557 1.00 81.69 96 SER A O 1
ATOM 782 N N . MET A 1 97 ? 6.995 -6.731 -15.767 1.00 81.81 97 MET A N 1
ATOM 783 C CA . MET A 1 97 ? 6.676 -6.015 -17.005 1.00 81.81 97 MET A CA 1
ATOM 784 C C . MET A 1 97 ? 7.706 -4.930 -17.312 1.00 81.81 97 MET A C 1
ATOM 786 O O . MET A 1 97 ? 8.118 -4.799 -18.462 1.00 81.81 97 MET A O 1
ATOM 790 N N . PHE A 1 98 ? 8.170 -4.202 -16.294 1.00 86.75 98 PHE A N 1
ATOM 791 C CA . PHE A 1 98 ? 9.244 -3.221 -16.436 1.00 86.75 98 PHE A CA 1
ATOM 792 C C . PHE A 1 98 ? 10.545 -3.865 -16.939 1.00 86.75 98 PHE A C 1
ATOM 794 O O . PHE A 1 98 ? 11.144 -3.375 -17.895 1.00 86.75 98 PHE A O 1
ATOM 801 N N . ALA A 1 99 ? 10.951 -5.001 -16.363 1.00 86.06 99 ALA A N 1
ATOM 802 C CA . ALA A 1 99 ? 12.143 -5.728 -16.800 1.00 86.06 99 ALA A CA 1
ATOM 803 C C . ALA A 1 99 ? 12.024 -6.244 -18.247 1.00 86.06 99 ALA A C 1
ATOM 805 O O . ALA A 1 99 ? 12.975 -6.143 -19.025 1.00 86.06 99 ALA A O 1
ATOM 806 N N . LEU A 1 100 ? 10.849 -6.760 -18.630 1.00 86.69 100 LEU A N 1
ATOM 807 C CA . LEU A 1 100 ? 10.591 -7.211 -19.999 1.00 86.69 100 LEU A CA 1
ATOM 808 C C . LEU A 1 100 ? 10.640 -6.048 -20.998 1.00 86.69 100 LEU A C 1
ATOM 810 O O . LEU A 1 100 ? 11.234 -6.182 -22.067 1.00 86.69 100 LEU A O 1
ATOM 814 N N . LEU A 1 101 ? 10.048 -4.908 -20.640 1.00 87.06 101 LEU A N 1
ATOM 815 C CA . LEU A 1 101 ? 10.080 -3.698 -21.453 1.00 87.06 101 LEU A CA 1
ATOM 816 C C . LEU A 1 101 ? 11.515 -3.196 -21.633 1.00 87.06 101 LEU A C 1
ATOM 818 O O . LEU A 1 101 ? 11.919 -2.928 -22.759 1.00 87.06 101 LEU A O 1
ATOM 822 N N . ALA A 1 102 ? 12.306 -3.135 -20.558 1.00 90.81 102 ALA A N 1
ATOM 823 C CA . ALA A 1 102 ? 13.713 -2.752 -20.629 1.00 90.81 102 ALA A CA 1
ATOM 824 C C . ALA A 1 102 ? 14.508 -3.674 -21.565 1.00 90.81 102 ALA A C 1
ATOM 826 O O . ALA A 1 102 ? 15.243 -3.192 -22.423 1.00 90.81 102 ALA A O 1
ATOM 827 N N . HIS A 1 103 ? 14.297 -4.991 -21.476 1.00 89.69 103 HIS A N 1
ATOM 828 C CA . HIS A 1 103 ? 14.903 -5.953 -22.396 1.00 89.69 103 HIS A CA 1
ATOM 829 C C . HIS A 1 103 ? 14.511 -5.689 -23.859 1.00 89.69 103 HIS A C 1
ATOM 831 O O . HIS A 1 103 ? 15.375 -5.664 -24.732 1.00 89.69 103 HIS A O 1
ATOM 837 N N . TRP A 1 104 ? 13.227 -5.447 -24.137 1.00 89.50 104 TRP A N 1
ATOM 838 C CA . TRP A 1 104 ? 12.759 -5.169 -25.498 1.00 89.50 104 TRP A CA 1
ATOM 839 C C . TRP A 1 104 ? 13.341 -3.878 -26.058 1.00 89.50 104 TRP A C 1
ATOM 841 O O . TRP A 1 104 ? 13.845 -3.874 -27.180 1.00 89.50 104 TRP A O 1
ATOM 851 N N . MET A 1 105 ? 13.315 -2.800 -25.273 1.00 89.19 105 MET A N 1
ATOM 852 C CA . MET A 1 105 ? 13.913 -1.532 -25.676 1.00 89.19 105 MET A CA 1
ATOM 853 C C . MET A 1 105 ? 15.421 -1.703 -25.904 1.00 89.19 105 MET A C 1
ATOM 855 O O . MET A 1 105 ? 15.946 -1.152 -26.866 1.00 89.19 105 MET A O 1
ATOM 859 N N . ALA A 1 106 ? 16.119 -2.505 -25.089 1.00 92.50 106 ALA A N 1
ATOM 860 C CA . ALA A 1 106 ? 17.544 -2.792 -25.270 1.00 92.50 106 ALA A CA 1
ATOM 861 C C . ALA A 1 106 ? 17.820 -3.540 -26.581 1.00 92.50 106 ALA A C 1
ATOM 863 O O . ALA A 1 106 ? 18.773 -3.225 -27.294 1.00 92.50 106 ALA A O 1
ATOM 864 N N . CYS A 1 107 ? 16.972 -4.510 -26.932 1.00 92.06 107 CYS A N 1
ATOM 865 C CA . CYS A 1 107 ? 17.063 -5.206 -28.211 1.00 92.06 107 CYS A CA 1
ATOM 866 C C . CYS A 1 107 ? 16.824 -4.257 -29.390 1.00 92.06 107 CYS A C 1
ATOM 868 O O . CYS A 1 107 ? 17.580 -4.306 -30.357 1.00 92.06 107 CYS A O 1
ATOM 870 N N . ILE A 1 108 ? 15.823 -3.375 -29.308 1.00 89.19 108 ILE A N 1
ATOM 871 C CA . ILE A 1 108 ? 15.555 -2.377 -30.354 1.00 89.19 108 ILE A CA 1
ATOM 872 C C . ILE A 1 108 ? 16.740 -1.412 -30.482 1.00 89.19 108 ILE A C 1
ATOM 874 O O . ILE A 1 108 ? 17.198 -1.164 -31.592 1.00 89.19 108 ILE A O 1
ATOM 878 N N . TRP A 1 109 ? 17.301 -0.947 -29.364 1.00 93.38 109 TRP A N 1
ATOM 879 C CA . TRP A 1 109 ? 18.491 -0.092 -29.337 1.00 93.38 109 TRP A CA 1
ATOM 880 C C . TRP A 1 109 ? 19.708 -0.742 -30.016 1.00 93.38 109 TRP A C 1
ATOM 882 O O . TRP A 1 109 ? 20.410 -0.106 -30.805 1.00 93.38 109 TRP A O 1
ATOM 892 N N . TYR A 1 110 ? 19.920 -2.040 -29.772 1.00 91.19 110 TYR A N 1
ATOM 893 C CA . TYR A 1 110 ? 20.930 -2.838 -30.470 1.00 91.19 110 TYR A CA 1
ATOM 894 C C . TYR A 1 110 ? 20.667 -2.967 -31.969 1.00 91.19 110 TYR A C 1
ATOM 896 O O . TYR A 1 110 ? 21.590 -2.798 -32.766 1.00 91.19 110 TYR A O 1
ATOM 904 N N . VAL A 1 111 ? 19.421 -3.229 -32.364 1.00 88.62 111 VAL A N 1
ATOM 905 C CA . VAL A 1 111 ? 19.045 -3.325 -33.778 1.00 88.62 111 VAL A CA 1
ATOM 906 C C . VAL A 1 111 ? 19.249 -1.990 -34.493 1.00 88.62 111 VAL A C 1
ATOM 908 O O . VAL A 1 111 ? 19.820 -2.004 -35.576 1.00 88.62 111 VAL A O 1
ATOM 911 N N . ILE A 1 112 ? 18.885 -0.855 -33.885 1.00 87.50 112 ILE A N 1
ATOM 912 C CA . ILE A 1 112 ? 19.124 0.485 -34.451 1.00 87.50 112 ILE A CA 1
ATOM 913 C C . ILE A 1 112 ? 20.621 0.697 -34.698 1.00 87.50 112 ILE A C 1
ATOM 915 O O . ILE A 1 112 ? 21.016 0.979 -35.825 1.00 87.50 112 ILE A O 1
ATOM 919 N N . GLY A 1 113 ? 21.465 0.448 -33.689 1.00 86.44 113 GLY A N 1
ATOM 920 C CA . GLY A 1 113 ? 22.918 0.598 -33.833 1.00 86.44 113 GLY A CA 1
ATOM 921 C C . GLY A 1 113 ? 23.533 -0.355 -34.865 1.00 86.44 113 GLY A C 1
ATOM 922 O O . GLY A 1 113 ? 24.524 -0.021 -35.511 1.00 86.44 113 GLY A O 1
ATOM 923 N N . LYS A 1 114 ? 22.945 -1.543 -35.057 1.00 84.81 114 LYS A N 1
ATOM 924 C CA . LYS A 1 114 ? 23.360 -2.489 -36.099 1.00 84.81 114 LYS A CA 1
ATOM 925 C C . LYS A 1 114 ? 22.916 -2.037 -37.496 1.00 84.81 114 LYS A C 1
ATOM 927 O O . LYS A 1 114 ? 23.726 -2.098 -38.415 1.00 84.81 114 LYS A O 1
ATOM 932 N N . MET A 1 115 ? 21.673 -1.580 -37.653 1.00 82.81 115 MET A N 1
ATOM 933 C CA . MET A 1 115 ? 21.135 -1.101 -38.931 1.00 82.81 115 MET A CA 1
ATOM 934 C C . MET A 1 115 ? 21.880 0.144 -39.407 1.00 82.81 115 MET A C 1
ATOM 936 O O . MET A 1 115 ? 22.336 0.170 -40.542 1.00 82.81 115 MET A O 1
ATOM 940 N N . GLU A 1 116 ? 22.105 1.126 -38.531 1.00 80.44 116 GLU A N 1
ATOM 941 C CA . GLU A 1 116 ? 22.886 2.321 -38.877 1.00 80.44 116 GLU A CA 1
ATOM 942 C C . GLU A 1 116 ? 24.341 1.991 -39.226 1.00 80.44 116 GLU A C 1
ATOM 944 O O . GLU A 1 116 ? 24.967 2.701 -40.009 1.00 80.44 116 GLU A O 1
ATOM 949 N N . ARG A 1 117 ? 24.886 0.892 -38.690 1.00 77.06 117 ARG A N 1
ATOM 950 C CA . ARG A 1 117 ? 26.204 0.391 -39.090 1.00 77.06 117 ARG A CA 1
ATOM 951 C C . ARG A 1 117 ? 26.189 -0.196 -40.503 1.00 77.06 117 ARG A C 1
ATOM 953 O O . ARG A 1 117 ? 27.136 0.043 -41.246 1.00 77.06 117 ARG A O 1
ATOM 960 N N . GLU A 1 118 ? 25.162 -0.977 -40.839 1.00 74.62 118 GLU A N 1
ATOM 961 C CA . GLU A 1 118 ? 25.015 -1.677 -42.125 1.00 74.62 118 GLU A CA 1
ATOM 962 C C . GLU A 1 118 ? 24.650 -0.734 -43.285 1.00 74.62 118 GLU A C 1
ATOM 964 O O . GLU A 1 118 ? 25.097 -0.963 -44.405 1.00 74.62 118 GLU A O 1
ATOM 969 N N . ASP A 1 119 ? 23.915 0.346 -43.015 1.00 69.56 119 ASP A N 1
ATOM 970 C CA . ASP A 1 119 ? 23.410 1.297 -44.021 1.00 69.56 119 ASP A CA 1
ATOM 971 C C . ASP A 1 119 ? 24.460 2.347 -44.471 1.00 69.56 119 ASP A C 1
ATOM 973 O O . ASP A 1 119 ? 24.172 3.254 -45.253 1.00 69.56 119 ASP A O 1
ATOM 977 N N . ASN A 1 120 ? 25.705 2.271 -43.977 1.00 59.06 120 ASN A N 1
ATOM 978 C CA . ASN A 1 120 ? 26.682 3.357 -44.111 1.00 59.06 120 ASN A CA 1
ATOM 979 C C . ASN A 1 120 ? 27.199 3.600 -45.541 1.00 59.06 120 ASN A C 1
ATOM 981 O O . ASN A 1 120 ? 28.191 3.027 -45.994 1.00 59.06 120 ASN A O 1
ATOM 985 N N . SER A 1 121 ? 26.635 4.634 -46.168 1.00 56.56 121 SER A N 1
ATOM 986 C CA . SER A 1 121 ? 27.380 5.588 -46.994 1.00 56.56 121 SER A CA 1
ATOM 987 C C . SER A 1 121 ? 28.608 6.101 -46.218 1.00 56.56 121 SER A C 1
ATOM 989 O O . SER A 1 121 ? 28.449 6.572 -45.092 1.00 56.56 121 SER A O 1
ATOM 991 N N . LEU A 1 122 ? 29.800 6.044 -46.823 1.00 55.31 122 LEU A N 1
ATOM 992 C CA . LEU A 1 122 ? 31.159 6.275 -46.275 1.00 55.31 122 LEU A CA 1
ATOM 993 C C . LEU A 1 122 ? 31.400 7.481 -45.323 1.00 55.31 122 LEU A C 1
ATOM 995 O O . LEU A 1 122 ? 32.490 7.593 -44.776 1.00 55.31 122 LEU A O 1
ATOM 999 N N . LEU A 1 123 ? 30.432 8.377 -45.104 1.00 54.12 123 LEU A N 1
ATOM 1000 C CA . LEU A 1 123 ? 30.556 9.616 -44.319 1.00 54.12 123 LEU A CA 1
ATOM 1001 C C . LEU A 1 123 ? 29.925 9.573 -42.908 1.00 54.12 123 LEU A C 1
ATOM 1003 O O . LEU A 1 123 ? 30.185 10.477 -42.121 1.00 54.12 123 LEU A O 1
ATOM 1007 N N . LYS A 1 124 ? 29.097 8.572 -42.561 1.00 54.88 124 LYS A N 1
ATOM 1008 C CA . LYS A 1 124 ? 28.356 8.519 -41.270 1.00 54.88 124 LYS A CA 1
ATOM 1009 C C . LYS A 1 124 ? 28.875 7.488 -40.256 1.00 54.88 124 LYS A C 1
ATOM 1011 O O . LYS A 1 124 ? 28.311 7.351 -39.171 1.00 54.88 124 LYS A O 1
ATOM 1016 N N . TRP A 1 125 ? 29.968 6.797 -40.574 1.00 61.47 125 TRP A N 1
ATOM 1017 C CA . TRP A 1 125 ? 30.395 5.596 -39.847 1.00 61.47 125 TRP A CA 1
ATOM 1018 C C . TRP A 1 125 ? 30.873 5.847 -38.404 1.00 61.47 125 TRP A C 1
ATOM 1020 O O . TRP A 1 125 ? 30.797 4.948 -37.569 1.00 61.47 125 TRP A O 1
ATOM 1030 N N . GLU A 1 126 ? 31.341 7.056 -38.095 1.00 62.88 126 GLU A N 1
ATOM 1031 C CA . GLU A 1 126 ? 32.045 7.345 -36.836 1.00 62.88 126 GLU A CA 1
ATOM 1032 C C . GLU A 1 126 ? 31.136 7.775 -35.674 1.00 62.88 126 GLU A C 1
ATOM 1034 O O . GLU A 1 126 ? 31.608 7.913 -34.548 1.00 62.88 126 GLU A O 1
ATOM 1039 N N . VAL A 1 127 ? 29.838 7.997 -35.914 1.00 73.94 127 VAL A N 1
ATOM 1040 C CA . VAL A 1 127 ? 28.985 8.721 -34.951 1.00 73.94 127 VAL A CA 1
ATOM 1041 C C . VAL A 1 127 ? 28.083 7.802 -34.116 1.00 73.94 127 VAL A C 1
ATOM 1043 O O . VAL A 1 127 ? 27.746 8.154 -32.991 1.00 73.94 127 VAL A O 1
ATOM 1046 N N . GLY A 1 128 ? 27.705 6.620 -34.609 1.00 84.62 128 GLY A N 1
ATOM 1047 C CA . GLY A 1 128 ? 26.734 5.747 -33.928 1.00 84.62 128 GLY A CA 1
ATOM 1048 C C . GLY A 1 128 ? 27.193 5.226 -32.558 1.00 84.62 128 GLY A C 1
ATOM 1049 O O . GLY A 1 128 ? 28.382 4.982 -32.322 1.00 84.62 128 GLY A O 1
ATOM 1050 N N . TRP A 1 129 ? 26.242 4.981 -31.654 1.00 89.19 129 TRP A N 1
ATOM 1051 C CA . TRP A 1 129 ? 26.511 4.584 -30.265 1.00 89.19 129 TRP A CA 1
ATOM 1052 C C . TRP A 1 129 ? 27.326 3.285 -30.156 1.00 89.19 129 TRP A C 1
ATOM 1054 O O . TRP A 1 129 ? 28.160 3.132 -29.262 1.00 89.19 129 TRP A O 1
ATOM 1064 N N . LEU A 1 130 ? 27.102 2.337 -31.074 1.00 88.12 130 LEU A N 1
ATOM 1065 C CA . LEU A 1 130 ? 27.781 1.041 -31.084 1.00 88.12 130 LEU A CA 1
ATOM 1066 C C . LEU A 1 130 ? 29.259 1.182 -31.482 1.00 88.12 130 LEU A C 1
ATOM 1068 O O . LEU A 1 130 ? 30.102 0.427 -30.994 1.00 88.12 130 LEU A O 1
ATOM 1072 N N . HIS A 1 131 ? 29.571 2.151 -32.347 1.00 84.62 131 HIS A N 1
ATOM 1073 C CA . HIS A 1 131 ? 30.939 2.477 -32.742 1.00 84.62 131 HIS A CA 1
ATOM 1074 C C . HIS A 1 131 ? 31.689 3.148 -31.585 1.00 84.62 131 HIS A C 1
ATOM 1076 O O . HIS A 1 131 ? 32.770 2.697 -31.204 1.00 84.62 131 HIS A O 1
ATOM 1082 N N . GLU A 1 132 ? 31.064 4.147 -30.959 1.00 86.94 132 GLU A N 1
ATOM 1083 C CA . GLU A 1 132 ? 31.597 4.831 -29.776 1.00 86.94 132 GLU A CA 1
ATOM 1084 C C . GLU A 1 132 ? 31.830 3.856 -28.608 1.00 86.94 132 GLU A C 1
ATOM 1086 O O . GLU A 1 132 ? 32.857 3.913 -27.930 1.00 86.94 132 GLU A O 1
ATOM 1091 N N . LEU A 1 133 ? 30.935 2.882 -28.414 1.00 88.12 133 LEU A N 1
ATOM 1092 C CA . LEU A 1 133 ? 31.130 1.813 -27.435 1.00 88.12 133 LEU A CA 1
ATOM 1093 C C . LEU A 1 133 ? 32.372 0.961 -27.744 1.00 88.12 133 LEU A C 1
ATOM 1095 O O . LEU A 1 133 ? 33.141 0.654 -26.834 1.00 88.12 133 LEU A O 1
ATOM 1099 N N . GLY A 1 134 ? 32.574 0.576 -29.008 1.00 85.94 134 GLY A N 1
ATOM 1100 C CA . GLY A 1 134 ? 33.755 -0.185 -29.429 1.00 85.94 134 GLY A CA 1
ATOM 1101 C C . GLY A 1 134 ? 35.057 0.576 -29.180 1.00 85.94 134 GLY A C 1
ATOM 1102 O O . GLY A 1 134 ? 36.030 -0.008 -28.707 1.00 85.94 134 GLY A O 1
ATOM 1103 N N . LYS A 1 135 ? 35.048 1.895 -29.401 1.00 84.69 135 LYS A N 1
ATOM 1104 C CA . LYS A 1 135 ? 36.178 2.781 -29.095 1.00 84.69 135 LYS A CA 1
ATOM 1105 C C . LYS A 1 135 ? 36.490 2.824 -27.597 1.00 84.69 135 LYS A C 1
ATOM 1107 O O . LYS A 1 135 ? 37.650 2.703 -27.216 1.00 84.69 135 LYS A O 1
ATOM 1112 N N . ARG A 1 136 ? 35.467 2.941 -26.744 1.00 86.12 136 ARG A N 1
ATOM 1113 C CA . ARG A 1 136 ? 35.622 2.968 -25.274 1.00 86.12 136 ARG A CA 1
ATOM 1114 C C . ARG A 1 136 ? 36.085 1.640 -24.682 1.00 86.12 136 ARG A C 1
ATOM 1116 O O . ARG A 1 136 ? 36.751 1.636 -23.657 1.00 86.12 136 ARG A O 1
ATOM 1123 N N . LEU A 1 137 ? 35.714 0.525 -25.305 1.00 85.69 137 LEU A N 1
ATOM 1124 C CA . LEU A 1 137 ? 36.093 -0.825 -24.880 1.00 85.69 137 LEU A CA 1
ATOM 1125 C C . LEU A 1 137 ? 37.404 -1.313 -25.516 1.00 85.69 137 LEU A C 1
ATOM 1127 O O . LEU A 1 137 ? 37.653 -2.516 -25.493 1.00 85.69 137 LEU A O 1
ATOM 1131 N N . GLU A 1 138 ? 38.183 -0.425 -26.146 1.00 83.25 138 GLU A N 1
ATOM 1132 C CA . GLU A 1 138 ? 39.436 -0.756 -26.851 1.00 83.25 138 GLU A CA 1
ATOM 1133 C C . GLU A 1 138 ? 39.280 -1.900 -27.878 1.00 83.25 138 GLU A C 1
ATOM 1135 O O . GLU A 1 138 ? 40.229 -2.590 -28.240 1.00 83.25 138 GLU A O 1
ATOM 1140 N N . SER A 1 139 ? 38.058 -2.088 -28.384 1.00 83.06 139 SER A N 1
ATOM 1141 C CA . SER A 1 139 ? 37.682 -3.092 -29.385 1.00 83.06 139 SER A CA 1
ATOM 1142 C C . SER A 1 139 ? 37.011 -2.403 -30.579 1.00 83.06 139 SER A C 1
ATOM 1144 O O . SER A 1 139 ? 35.827 -2.634 -30.857 1.00 83.06 139 SER A O 1
ATOM 1146 N N . PRO 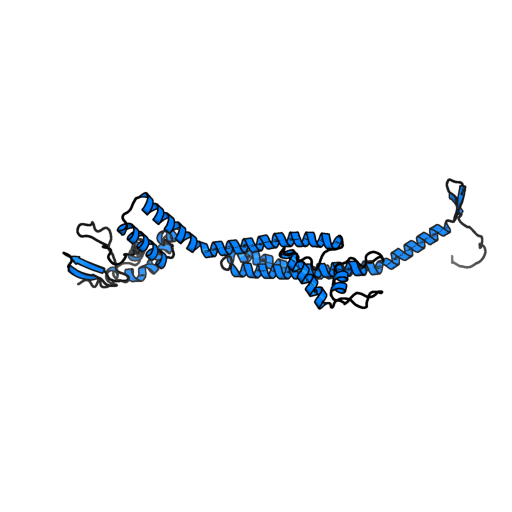A 1 140 ? 37.736 -1.507 -31.280 1.00 78.88 140 PRO A N 1
ATOM 1147 C CA . PRO A 1 140 ? 37.177 -0.755 -32.390 1.00 78.88 140 PRO A CA 1
ATOM 1148 C C . PRO A 1 140 ? 36.801 -1.681 -33.552 1.00 78.88 140 PRO A C 1
ATOM 1150 O O . PRO A 1 140 ? 37.312 -2.793 -33.708 1.00 78.88 140 PRO A O 1
ATOM 1153 N N . TYR A 1 141 ? 35.884 -1.203 -34.384 1.00 75.81 141 TYR A N 1
ATOM 1154 C CA . TYR A 1 141 ? 35.577 -1.841 -35.657 1.00 75.81 141 TYR A CA 1
ATOM 1155 C C . TYR A 1 141 ? 36.664 -1.474 -36.674 1.00 75.81 141 TYR A C 1
ATOM 1157 O O . TYR A 1 141 ? 36.950 -0.291 -36.852 1.00 75.81 141 TYR A O 1
ATOM 1165 N N . TYR A 1 142 ? 37.264 -2.465 -37.340 1.00 71.81 142 TYR A N 1
ATOM 1166 C CA . TYR A 1 142 ? 38.278 -2.234 -38.372 1.00 71.81 142 TYR A CA 1
ATOM 1167 C C . TYR A 1 142 ? 37.642 -2.201 -39.772 1.00 71.81 142 TYR A C 1
ATOM 1169 O O . TYR A 1 142 ? 36.643 -2.875 -40.034 1.00 71.81 142 TYR A O 1
ATOM 1177 N N . GLY A 1 143 ? 38.209 -1.381 -40.666 1.00 58.34 143 GLY A N 1
ATOM 1178 C CA . GLY A 1 143 ? 37.687 -1.121 -42.012 1.00 58.34 143 GLY A CA 1
ATOM 1179 C C . GLY A 1 143 ? 37.462 -2.395 -42.836 1.00 58.34 143 GLY A C 1
ATOM 1180 O O . GLY A 1 143 ? 38.342 -3.247 -42.923 1.00 58.34 143 GLY A O 1
ATOM 1181 N N . ASN A 1 144 ? 36.282 -2.468 -43.462 1.00 55.81 144 ASN A N 1
ATOM 1182 C CA . ASN A 1 144 ? 35.681 -3.595 -44.197 1.00 55.81 144 ASN A CA 1
ATOM 1183 C C . ASN A 1 144 ? 34.978 -4.663 -43.326 1.00 55.81 144 ASN A C 1
ATOM 1185 O O . ASN A 1 144 ? 35.295 -5.847 -43.312 1.00 55.81 144 ASN A O 1
ATOM 1189 N N . ASN A 1 145 ? 33.932 -4.183 -42.649 1.00 61.28 145 ASN A N 1
ATOM 1190 C CA . ASN A 1 145 ? 32.625 -4.800 -42.372 1.00 61.28 145 ASN A CA 1
ATOM 1191 C C . ASN A 1 145 ? 32.462 -6.132 -41.621 1.00 61.28 145 ASN A C 1
ATOM 1193 O O . ASN A 1 145 ? 31.315 -6.476 -41.332 1.00 61.28 145 ASN A O 1
ATOM 1197 N N . THR A 1 146 ? 33.508 -6.842 -41.198 1.00 59.47 146 THR A N 1
ATOM 1198 C CA . THR A 1 146 ? 33.300 -8.054 -40.367 1.00 59.47 146 THR A CA 1
ATOM 1199 C C . THR A 1 146 ? 34.332 -8.315 -39.274 1.00 59.47 146 THR A C 1
ATOM 1201 O O . THR A 1 146 ? 34.127 -9.236 -38.485 1.00 59.47 146 THR A O 1
ATOM 1204 N N . LEU A 1 147 ? 35.421 -7.544 -39.188 1.00 60.97 147 LEU A N 1
ATOM 1205 C CA . LEU A 1 147 ? 36.466 -7.768 -38.185 1.00 60.97 147 LEU A CA 1
ATOM 1206 C C . LEU A 1 147 ? 36.480 -6.672 -37.113 1.00 60.97 147 LEU A C 1
ATOM 1208 O O . LEU A 1 147 ? 36.637 -5.486 -37.401 1.00 60.97 147 LEU A O 1
ATOM 1212 N N . GLY A 1 148 ? 36.344 -7.096 -35.856 1.00 71.50 148 GLY A N 1
ATOM 1213 C CA . GLY A 1 148 ? 36.366 -6.223 -34.681 1.00 71.50 148 GLY A CA 1
ATOM 1214 C C . GLY A 1 148 ? 34.980 -5.848 -34.151 1.00 71.50 148 GLY A C 1
ATOM 1215 O O . GLY A 1 148 ? 33.947 -6.280 -34.668 1.00 71.50 148 GLY A O 1
ATOM 1216 N N . GLY A 1 149 ? 34.979 -5.052 -33.084 1.00 80.81 149 GLY A N 1
ATOM 1217 C CA . GLY A 1 149 ? 33.788 -4.655 -32.341 1.00 80.81 149 GLY A CA 1
ATOM 1218 C C . GLY A 1 149 ? 33.659 -5.301 -30.956 1.00 80.81 149 GLY A C 1
ATOM 1219 O O . GLY A 1 149 ? 34.254 -6.349 -30.683 1.00 80.81 149 GLY A O 1
ATOM 1220 N N . PRO A 1 150 ? 32.848 -4.699 -30.071 1.00 85.38 150 PRO A N 1
ATOM 1221 C CA . PRO A 1 150 ? 32.580 -5.239 -28.750 1.00 85.38 150 PRO A CA 1
ATOM 1222 C C . PRO A 1 150 ? 31.841 -6.577 -28.840 1.00 85.38 150 PRO A C 1
ATOM 1224 O O . PRO A 1 150 ? 31.003 -6.796 -29.719 1.00 85.38 150 PRO A O 1
ATOM 1227 N N . SER A 1 151 ? 32.112 -7.468 -27.882 1.00 88.38 151 SER A N 1
ATOM 1228 C CA . SER A 1 151 ? 31.419 -8.758 -27.794 1.00 88.38 151 SER A CA 1
ATOM 1229 C C . SER A 1 151 ? 29.894 -8.575 -27.734 1.00 88.38 151 SER A C 1
ATOM 1231 O O . SER A 1 151 ? 29.401 -7.601 -27.161 1.00 88.38 151 SER A O 1
ATOM 1233 N N . ILE A 1 152 ? 29.128 -9.545 -28.253 1.00 87.44 152 ILE A N 1
ATOM 1234 C CA . ILE A 1 152 ? 27.652 -9.520 -28.205 1.00 87.44 152 ILE A CA 1
ATOM 1235 C C . ILE A 1 152 ? 27.130 -9.333 -26.770 1.00 87.44 152 ILE A C 1
ATOM 1237 O O . ILE A 1 152 ? 26.151 -8.627 -26.542 1.00 87.44 152 ILE A O 1
ATOM 1241 N N . ARG A 1 153 ? 27.833 -9.914 -25.788 1.00 91.00 153 ARG A N 1
ATOM 1242 C CA . ARG A 1 153 ? 27.525 -9.780 -24.363 1.00 91.00 153 ARG A CA 1
ATOM 1243 C C . ARG A 1 153 ? 27.741 -8.345 -23.889 1.00 91.00 153 ARG A C 1
ATOM 1245 O O . ARG A 1 153 ? 26.861 -7.798 -23.233 1.00 91.00 153 ARG A O 1
ATOM 1252 N N . SER A 1 154 ? 28.876 -7.737 -24.229 1.00 90.69 154 SER A N 1
ATOM 1253 C CA . SER A 1 154 ? 29.186 -6.348 -23.869 1.00 90.69 154 SER A CA 1
ATOM 1254 C C . SER A 1 154 ? 28.205 -5.370 -24.518 1.00 90.69 154 SER A C 1
ATOM 1256 O O . SER A 1 154 ? 27.705 -4.476 -23.843 1.00 90.69 154 SER A O 1
ATOM 1258 N N . ALA A 1 155 ? 27.865 -5.580 -25.793 1.00 90.62 155 ALA A N 1
ATOM 1259 C CA . ALA A 1 155 ? 26.885 -4.765 -26.507 1.00 90.62 155 ALA A CA 1
ATOM 1260 C C . ALA A 1 155 ? 25.478 -4.887 -25.899 1.00 90.62 155 ALA A C 1
ATOM 1262 O O . ALA A 1 155 ? 24.808 -3.876 -25.703 1.00 90.62 155 ALA A O 1
ATOM 1263 N N . TYR A 1 156 ? 25.047 -6.102 -25.538 1.00 93.50 156 TYR A N 1
ATOM 1264 C CA . TYR A 1 156 ? 23.766 -6.321 -24.864 1.00 93.50 156 TYR A CA 1
ATOM 1265 C C . TYR A 1 156 ? 23.721 -5.672 -23.475 1.00 93.50 156 TYR A C 1
ATOM 1267 O O . TYR A 1 156 ? 22.747 -5.000 -23.150 1.00 93.50 156 TYR A O 1
ATOM 1275 N N . ILE A 1 157 ? 24.774 -5.827 -22.665 1.00 94.12 157 ILE A N 1
ATOM 1276 C CA . ILE A 1 157 ? 24.852 -5.204 -21.334 1.00 94.12 157 ILE A CA 1
ATOM 1277 C C . ILE A 1 157 ? 24.833 -3.678 -21.457 1.00 94.12 157 ILE A C 1
ATOM 1279 O O . ILE A 1 157 ? 24.110 -3.029 -20.708 1.00 94.12 157 ILE A O 1
ATOM 1283 N N . ALA A 1 158 ? 25.565 -3.103 -22.414 1.00 93.69 158 ALA A N 1
ATOM 1284 C CA . ALA A 1 158 ? 25.574 -1.662 -22.654 1.00 93.69 158 ALA A CA 1
ATOM 1285 C C . ALA A 1 158 ? 24.208 -1.142 -23.139 1.00 93.69 158 ALA A C 1
ATOM 1287 O O . ALA A 1 158 ? 23.748 -0.102 -22.672 1.00 93.69 158 ALA A O 1
ATOM 1288 N N . ALA A 1 159 ? 23.525 -1.885 -24.016 1.00 94.06 159 ALA A N 1
ATOM 1289 C CA . ALA A 1 159 ? 22.174 -1.552 -24.464 1.00 94.06 159 ALA A CA 1
ATOM 1290 C C . ALA A 1 159 ? 21.141 -1.646 -23.330 1.00 94.06 159 ALA A C 1
ATOM 1292 O O . ALA A 1 159 ? 20.280 -0.776 -23.187 1.00 94.06 159 ALA A O 1
ATOM 1293 N N . LEU A 1 160 ? 21.235 -2.681 -22.493 1.00 93.94 160 LEU A N 1
ATOM 1294 C CA . LEU A 1 160 ? 20.378 -2.838 -21.322 1.00 93.94 160 LEU A CA 1
ATOM 1295 C C . LEU A 1 160 ? 20.656 -1.752 -20.279 1.00 93.94 160 LEU A C 1
ATOM 1297 O O . LEU A 1 160 ? 19.723 -1.217 -19.695 1.00 93.94 160 LEU A O 1
ATOM 1301 N N . TYR A 1 161 ? 21.921 -1.386 -20.082 1.00 94.50 161 TYR A N 1
ATOM 1302 C CA . TYR A 1 161 ? 22.325 -0.292 -19.203 1.00 94.50 161 TYR A CA 1
ATOM 1303 C C . TYR A 1 161 ? 21.771 1.051 -19.685 1.00 94.50 161 TYR A C 1
ATOM 1305 O O . TYR A 1 161 ? 21.175 1.775 -18.890 1.00 94.50 161 TYR A O 1
ATOM 1313 N N . PHE A 1 162 ? 21.903 1.356 -20.981 1.00 94.50 162 PHE A N 1
ATOM 1314 C CA . PHE A 1 162 ? 21.341 2.565 -21.580 1.00 94.50 162 PHE A CA 1
ATOM 1315 C C . PHE A 1 162 ? 19.832 2.634 -21.340 1.00 94.50 162 PHE A C 1
ATOM 1317 O O . PHE A 1 162 ? 19.345 3.559 -20.695 1.00 94.50 162 PHE A O 1
ATOM 1324 N N . THR A 1 163 ? 19.107 1.601 -21.769 1.00 93.94 163 THR A N 1
ATOM 1325 C CA . THR A 1 163 ? 17.644 1.573 -21.678 1.00 93.94 163 THR A CA 1
ATOM 1326 C C . THR A 1 163 ? 17.127 1.560 -20.250 1.00 93.94 163 THR A C 1
ATOM 1328 O O . THR A 1 163 ? 16.193 2.300 -19.963 1.00 93.94 163 THR A O 1
ATOM 1331 N N . LEU A 1 164 ? 17.749 0.816 -19.330 1.00 93.50 164 LEU A N 1
ATOM 1332 C CA . LEU A 1 164 ? 17.416 0.903 -17.908 1.00 93.50 164 LEU A CA 1
ATOM 1333 C C . LEU A 1 164 ? 17.670 2.310 -17.373 1.00 93.50 164 LEU A C 1
ATOM 1335 O O . LEU A 1 164 ? 16.778 2.867 -16.748 1.00 93.50 164 LEU A O 1
ATOM 1339 N N . SER A 1 165 ? 18.826 2.915 -17.666 1.00 94.00 165 SER A N 1
ATOM 1340 C CA . SER A 1 165 ? 19.151 4.261 -17.181 1.00 94.00 165 SER A CA 1
ATOM 1341 C C . SER A 1 165 ? 18.204 5.340 -17.718 1.00 94.00 165 SER A C 1
ATOM 1343 O O . SER A 1 165 ? 17.906 6.291 -16.995 1.00 94.00 165 SER A O 1
ATOM 1345 N N . SER A 1 166 ? 17.701 5.189 -18.948 1.00 93.25 166 SER A N 1
ATOM 1346 C CA . SER A 1 166 ? 16.690 6.071 -19.540 1.00 93.25 166 SER A CA 1
ATOM 1347 C C . SER A 1 166 ? 15.296 5.812 -18.970 1.00 93.25 166 SER A C 1
ATOM 1349 O O . SER A 1 166 ? 14.584 6.762 -18.659 1.00 93.25 166 SER A O 1
ATOM 1351 N N . LEU A 1 167 ? 14.906 4.545 -18.796 1.00 92.50 167 LEU A N 1
ATOM 1352 C CA . LEU A 1 167 ? 13.602 4.163 -18.245 1.00 92.50 167 LEU A CA 1
ATOM 1353 C C . LEU A 1 167 ? 13.459 4.536 -16.763 1.00 92.50 167 LEU A C 1
ATOM 1355 O O . LEU A 1 167 ? 12.357 4.852 -16.325 1.00 92.50 167 LEU A O 1
ATOM 1359 N N . THR A 1 168 ? 14.554 4.516 -15.997 1.00 91.88 168 THR A N 1
ATOM 1360 C CA . THR A 1 168 ? 14.588 4.974 -14.599 1.00 91.88 168 THR A CA 1
ATOM 1361 C C . THR A 1 168 ? 14.887 6.467 -14.461 1.00 91.88 168 THR A C 1
ATOM 1363 O O . THR A 1 168 ? 15.062 6.937 -13.340 1.00 91.88 168 THR A O 1
ATOM 1366 N N . SER A 1 169 ? 14.985 7.214 -15.567 1.00 90.69 169 SER A N 1
ATOM 1367 C CA . SER A 1 169 ? 15.297 8.652 -15.580 1.00 90.69 169 SER A CA 1
ATOM 1368 C C . SER A 1 169 ? 16.616 9.032 -14.884 1.00 90.69 169 SER A C 1
ATOM 1370 O O . SER A 1 169 ? 16.757 10.154 -14.406 1.00 90.69 169 SER A O 1
ATOM 1372 N N . VAL A 1 170 ? 17.588 8.114 -14.817 1.00 93.75 170 VAL A N 1
ATOM 1373 C CA . VAL A 1 170 ? 18.907 8.368 -14.207 1.00 93.75 170 VAL A CA 1
ATOM 1374 C C . VAL A 1 170 ? 19.859 9.004 -15.219 1.00 93.75 170 VAL A C 1
ATOM 1376 O O . VAL A 1 170 ? 20.520 9.984 -14.903 1.00 93.75 170 VAL A O 1
ATOM 1379 N N . GLY A 1 171 ? 19.917 8.457 -16.441 1.00 86.75 171 GLY A N 1
ATOM 1380 C CA . GLY A 1 171 ? 20.579 9.097 -17.583 1.00 86.75 171 GLY A CA 1
ATOM 1381 C C . GLY A 1 171 ? 22.060 9.452 -17.392 1.00 86.75 171 GLY A C 1
ATOM 1382 O O . GLY A 1 171 ? 22.451 10.580 -17.667 1.00 86.75 171 GLY A O 1
ATOM 1383 N N . PHE A 1 172 ? 22.905 8.501 -16.979 1.00 86.56 172 PHE A N 1
ATOM 1384 C CA . PHE A 1 172 ? 24.337 8.742 -16.713 1.00 86.56 172 PHE A CA 1
ATOM 1385 C C . PHE A 1 172 ? 25.156 9.293 -17.900 1.00 86.56 172 PHE A C 1
ATOM 1387 O O . PHE A 1 172 ? 26.251 9.801 -17.690 1.00 86.56 172 PHE A O 1
ATOM 1394 N N . GLY A 1 173 ? 24.685 9.144 -19.144 1.00 83.50 173 GLY A N 1
ATOM 1395 C CA . GLY A 1 173 ? 25.355 9.683 -20.339 1.00 83.50 173 GLY A CA 1
ATOM 1396 C C . GLY A 1 173 ? 26.571 8.890 -20.844 1.00 83.50 173 GLY A C 1
ATOM 1397 O O . GLY A 1 173 ? 27.179 9.268 -21.840 1.00 83.50 173 GLY A O 1
ATOM 1398 N N . ASN A 1 174 ? 26.919 7.763 -20.213 1.00 84.25 174 ASN A N 1
ATOM 1399 C CA . ASN A 1 174 ? 28.034 6.907 -20.652 1.00 84.25 174 ASN A CA 1
ATOM 1400 C C . ASN A 1 174 ? 27.759 6.164 -21.971 1.00 84.25 174 ASN A C 1
ATOM 1402 O O . ASN A 1 174 ? 28.690 5.759 -22.662 1.00 84.25 174 ASN A O 1
ATOM 1406 N N . VAL A 1 175 ? 26.486 5.969 -22.307 1.00 87.38 175 VAL A N 1
ATOM 1407 C CA . VAL A 1 175 ? 26.011 5.558 -23.630 1.00 87.38 175 VAL A CA 1
ATOM 1408 C C . VAL A 1 175 ? 24.985 6.610 -24.022 1.00 87.38 175 VAL A C 1
ATOM 1410 O O . VAL A 1 175 ? 24.067 6.879 -23.248 1.00 87.38 175 VAL A O 1
ATOM 1413 N N . SER A 1 176 ? 25.173 7.245 -25.173 1.00 88.00 176 SER A N 1
ATOM 1414 C CA . SER A 1 176 ? 24.353 8.367 -25.624 1.00 88.00 176 SER A CA 1
ATOM 1415 C C . SER A 1 176 ? 23.896 8.166 -27.058 1.00 88.00 176 SER A C 1
ATOM 1417 O O . SER A 1 176 ? 24.573 7.518 -27.853 1.00 88.00 176 SER A O 1
ATOM 1419 N N . ALA A 1 177 ? 22.743 8.749 -27.369 1.00 88.56 177 ALA A N 1
ATOM 1420 C CA . ALA A 1 177 ? 22.280 8.903 -28.733 1.00 88.56 177 ALA A CA 1
ATOM 1421 C C . ALA A 1 177 ? 23.038 10.031 -29.427 1.00 88.56 177 ALA A C 1
ATOM 1423 O O . ALA A 1 177 ? 23.017 11.178 -28.976 1.00 88.56 177 ALA A O 1
ATOM 1424 N N . ASN A 1 178 ? 23.657 9.706 -30.548 1.00 88.19 178 ASN A N 1
ATOM 1425 C CA . ASN A 1 178 ? 24.470 10.610 -31.337 1.00 88.19 178 ASN A CA 1
ATOM 1426 C C . ASN A 1 178 ? 23.793 10.902 -32.687 1.00 88.19 178 ASN A C 1
ATOM 1428 O O . ASN A 1 178 ? 23.800 12.053 -33.142 1.00 88.19 178 ASN A O 1
ATOM 1432 N N . THR A 1 179 ? 23.136 9.906 -33.292 1.00 86.94 179 THR A N 1
ATOM 1433 C CA . THR A 1 179 ? 22.371 10.061 -34.542 1.00 86.94 179 THR A CA 1
ATOM 1434 C C . THR A 1 179 ? 20.939 10.538 -34.288 1.00 86.94 179 THR A C 1
ATOM 1436 O O . THR A 1 179 ? 20.411 10.449 -33.178 1.00 86.94 179 THR A O 1
ATOM 1439 N N . ASP A 1 180 ? 20.277 11.076 -35.313 1.00 86.81 180 ASP A N 1
ATOM 1440 C CA . ASP A 1 180 ? 18.904 11.570 -35.160 1.00 86.81 180 ASP A CA 1
ATOM 1441 C C . ASP A 1 180 ? 17.902 10.429 -34.934 1.00 86.81 180 ASP A C 1
ATOM 1443 O O . ASP A 1 180 ? 16.969 10.590 -34.147 1.00 86.81 180 ASP A O 1
ATOM 1447 N N . ALA A 1 181 ? 18.128 9.250 -35.527 1.00 85.69 181 ALA A N 1
ATOM 1448 C CA . ALA A 1 181 ? 17.305 8.070 -35.263 1.00 85.69 181 ALA A CA 1
ATOM 1449 C C . ALA A 1 181 ? 17.481 7.573 -33.818 1.00 85.69 181 ALA A C 1
ATOM 1451 O O . ALA A 1 181 ? 16.491 7.306 -33.129 1.00 85.69 181 ALA A O 1
ATOM 1452 N N . GLU A 1 182 ? 18.722 7.529 -33.321 1.00 90.06 182 GLU A N 1
ATOM 1453 C CA . GLU A 1 182 ? 19.027 7.215 -31.924 1.00 90.06 182 GLU A CA 1
ATOM 1454 C C . GLU A 1 182 ? 18.371 8.220 -30.958 1.00 90.06 182 GLU A C 1
ATOM 1456 O O . GLU A 1 182 ? 17.809 7.825 -29.930 1.00 90.06 182 GLU A O 1
ATOM 1461 N N . LYS A 1 183 ? 18.393 9.522 -31.281 1.00 91.56 183 LYS A N 1
ATOM 1462 C CA . LYS A 1 183 ? 17.779 10.578 -30.454 1.00 91.56 183 LYS A CA 1
ATOM 1463 C C . LYS A 1 183 ? 16.260 10.451 -30.418 1.00 91.56 183 LYS A C 1
ATOM 1465 O O . LYS A 1 183 ? 15.682 10.512 -29.335 1.00 91.56 183 LYS A O 1
ATOM 1470 N N . ILE A 1 184 ? 15.612 10.224 -31.564 1.00 91.25 184 ILE A N 1
ATOM 1471 C CA . ILE A 1 184 ? 14.157 10.009 -31.638 1.00 91.25 184 ILE A CA 1
ATOM 1472 C C . ILE A 1 184 ? 13.762 8.798 -30.785 1.00 91.25 184 ILE A C 1
ATOM 1474 O O . ILE A 1 184 ? 12.855 8.894 -29.957 1.00 91.25 184 ILE A O 1
ATOM 1478 N N . PHE A 1 185 ? 14.484 7.681 -30.914 1.00 90.38 185 PHE A N 1
ATOM 1479 C CA . PHE A 1 185 ? 14.242 6.498 -30.090 1.00 90.38 185 PHE A CA 1
ATOM 1480 C C . PHE A 1 185 ? 14.440 6.776 -28.593 1.00 90.38 185 PHE A C 1
ATOM 1482 O O . PHE A 1 185 ? 13.651 6.317 -27.762 1.00 90.38 185 PHE A O 1
ATOM 1489 N N . SER A 1 186 ? 15.462 7.554 -28.238 1.00 91.94 186 SER A N 1
ATOM 1490 C CA . SER A 1 186 ? 15.737 7.940 -26.851 1.00 91.94 186 SER A CA 1
ATOM 1491 C C . SER A 1 186 ? 14.608 8.781 -26.263 1.00 91.94 186 SER A C 1
ATOM 1493 O O . SER A 1 186 ? 14.152 8.486 -25.162 1.00 91.94 186 SER A O 1
ATOM 1495 N N . ILE A 1 187 ? 14.084 9.757 -27.016 1.00 92.94 187 ILE A N 1
ATOM 1496 C CA . ILE A 1 187 ? 12.923 10.567 -26.612 1.00 92.94 187 ILE A CA 1
ATOM 1497 C C . ILE A 1 187 ? 11.705 9.668 -26.365 1.00 92.94 187 ILE A C 1
ATOM 1499 O O . ILE A 1 187 ? 11.069 9.765 -25.315 1.00 92.94 187 ILE A O 1
ATOM 1503 N N . CYS A 1 188 ? 11.402 8.744 -27.284 1.00 91.44 188 CYS A N 1
ATOM 1504 C CA . CYS A 1 188 ? 10.307 7.788 -27.100 1.00 91.44 188 CYS A CA 1
ATOM 1505 C C . CYS A 1 188 ? 10.511 6.912 -25.853 1.00 91.44 188 CYS A C 1
ATOM 1507 O O . CYS A 1 188 ? 9.578 6.716 -25.074 1.00 91.44 188 CYS A O 1
ATOM 1509 N N . THR A 1 189 ? 11.731 6.419 -25.633 1.00 90.06 189 THR A N 1
ATOM 1510 C CA . THR A 1 189 ? 12.080 5.587 -24.471 1.00 90.06 189 THR A CA 1
ATOM 1511 C C . THR A 1 189 ? 11.927 6.357 -23.161 1.00 90.06 189 THR A C 1
ATOM 1513 O O . THR A 1 189 ? 11.382 5.819 -22.201 1.00 90.06 189 THR A O 1
ATOM 1516 N N . MET A 1 190 ? 12.340 7.626 -23.124 1.00 93.62 190 MET A N 1
ATOM 1517 C CA . MET A 1 190 ? 12.179 8.501 -21.959 1.00 93.62 190 MET A CA 1
ATOM 1518 C C . MET A 1 190 ? 10.701 8.761 -21.638 1.00 93.62 190 MET A C 1
ATOM 1520 O O . MET A 1 190 ? 10.314 8.686 -20.474 1.00 93.62 190 MET A O 1
ATOM 1524 N N . LEU A 1 191 ? 9.854 9.004 -22.646 1.00 91.81 191 LEU A N 1
ATOM 1525 C CA . LEU A 1 191 ? 8.408 9.187 -22.443 1.00 91.81 191 LEU A CA 1
ATOM 1526 C C . LEU A 1 191 ? 7.738 7.920 -21.892 1.00 91.81 191 LEU A C 1
ATOM 1528 O O . LEU A 1 191 ? 6.948 7.991 -20.949 1.00 91.81 191 LEU A O 1
ATOM 1532 N N . ILE A 1 192 ? 8.081 6.753 -22.444 1.00 88.12 192 ILE A N 1
ATOM 1533 C CA . ILE A 1 192 ? 7.590 5.457 -21.954 1.00 88.12 192 ILE A CA 1
ATOM 1534 C C . ILE A 1 192 ? 8.071 5.208 -20.516 1.00 88.12 192 ILE A C 1
ATOM 1536 O O . ILE A 1 192 ? 7.286 4.771 -19.671 1.00 88.12 192 ILE A O 1
ATOM 1540 N N . GLY A 1 193 ? 9.337 5.520 -20.226 1.00 90.88 193 GLY A N 1
ATOM 1541 C CA . GLY A 1 193 ? 9.930 5.430 -18.892 1.00 90.88 193 GLY A CA 1
ATOM 1542 C C . GLY A 1 193 ? 9.202 6.294 -17.870 1.00 90.88 193 GLY A C 1
ATOM 1543 O O . GLY A 1 193 ? 8.809 5.795 -16.818 1.00 90.88 193 GLY A O 1
ATOM 1544 N N . ALA A 1 194 ? 8.924 7.555 -18.209 1.00 91.88 194 ALA A N 1
ATOM 1545 C CA . ALA A 1 194 ? 8.194 8.479 -17.346 1.00 91.88 194 ALA A CA 1
ATOM 1546 C C . ALA A 1 194 ? 6.789 7.961 -16.986 1.00 91.88 194 ALA A C 1
ATOM 1548 O O . ALA A 1 194 ? 6.410 7.972 -15.812 1.00 91.88 194 ALA A O 1
ATOM 1549 N N . LEU A 1 195 ? 6.035 7.445 -17.967 1.00 88.06 195 LEU A N 1
ATOM 1550 C CA . LEU A 1 195 ? 4.720 6.836 -17.724 1.00 88.06 195 LEU A CA 1
ATOM 1551 C C . LEU A 1 195 ? 4.822 5.588 -16.837 1.00 88.06 195 LEU A C 1
ATOM 1553 O O . LEU A 1 195 ? 4.051 5.437 -15.890 1.00 88.06 195 LEU A O 1
ATOM 1557 N N . MET A 1 196 ? 5.781 4.702 -17.114 1.00 86.44 196 MET A N 1
ATOM 1558 C CA . MET A 1 196 ? 5.993 3.490 -16.317 1.00 86.44 196 MET A CA 1
ATOM 1559 C C . MET A 1 196 ? 6.380 3.814 -14.873 1.00 86.44 196 MET A C 1
ATOM 1561 O O . MET A 1 196 ? 5.833 3.221 -13.943 1.00 86.44 196 MET A O 1
ATOM 1565 N N . HIS A 1 197 ? 7.265 4.789 -14.671 1.00 87.81 197 HIS A N 1
ATOM 1566 C CA . HIS A 1 197 ? 7.660 5.260 -13.349 1.00 87.81 197 HIS A CA 1
ATOM 1567 C C . HIS A 1 197 ? 6.453 5.803 -12.573 1.00 87.81 197 HIS A C 1
ATOM 1569 O O . HIS A 1 197 ? 6.221 5.397 -11.435 1.00 87.81 197 HIS A O 1
ATOM 1575 N N . ALA A 1 198 ? 5.622 6.641 -13.203 1.00 90.50 198 ALA A N 1
ATOM 1576 C CA . ALA A 1 198 ? 4.397 7.147 -12.588 1.00 90.50 198 ALA A CA 1
ATOM 1577 C C . ALA A 1 198 ? 3.445 6.014 -12.155 1.00 90.50 198 ALA A C 1
ATOM 1579 O O . ALA A 1 198 ? 2.909 6.048 -11.046 1.00 90.50 198 ALA A O 1
ATOM 1580 N N . LEU A 1 199 ? 3.281 4.974 -12.982 1.00 85.94 199 LEU A N 1
ATOM 1581 C CA . LEU A 1 199 ? 2.454 3.808 -12.653 1.00 85.94 199 LEU A CA 1
ATOM 1582 C C . LEU A 1 199 ? 3.024 3.000 -11.480 1.00 85.94 199 LEU A C 1
ATOM 1584 O O . LEU A 1 199 ? 2.277 2.630 -10.573 1.00 85.94 199 LEU A O 1
ATOM 1588 N N . VAL A 1 200 ? 4.331 2.728 -11.474 1.00 85.19 200 VAL A N 1
ATOM 1589 C CA . VAL A 1 200 ? 4.997 1.981 -10.395 1.00 85.19 200 VAL A CA 1
ATOM 1590 C C . VAL A 1 200 ? 4.877 2.717 -9.069 1.00 85.19 200 VAL A C 1
ATOM 1592 O O . VAL A 1 200 ? 4.378 2.145 -8.099 1.00 85.19 200 VAL A O 1
ATOM 1595 N N . PHE A 1 201 ? 5.267 3.991 -9.033 1.00 88.31 201 PHE A N 1
ATOM 1596 C CA . PHE A 1 201 ? 5.200 4.790 -7.813 1.00 88.31 201 PHE A CA 1
ATOM 1597 C C . PHE A 1 201 ? 3.762 5.000 -7.340 1.00 88.31 201 PHE A C 1
ATOM 1599 O O . PHE A 1 201 ? 3.504 4.893 -6.144 1.00 88.31 201 PHE A O 1
ATOM 1606 N N . GLY A 1 202 ? 2.808 5.202 -8.254 1.00 89.25 202 GLY A N 1
ATOM 1607 C CA . GLY A 1 202 ? 1.388 5.289 -7.908 1.00 89.25 202 GLY A CA 1
ATOM 1608 C C . GLY A 1 202 ? 0.873 4.027 -7.210 1.00 89.25 202 GLY A C 1
ATOM 1609 O O . GLY A 1 202 ? 0.211 4.116 -6.176 1.00 89.25 202 GLY A O 1
ATOM 1610 N N . ASN A 1 203 ? 1.242 2.844 -7.714 1.00 84.19 203 ASN A N 1
ATOM 1611 C CA . ASN A 1 203 ? 0.885 1.578 -7.075 1.00 84.19 203 ASN A CA 1
ATOM 1612 C C . ASN A 1 203 ? 1.564 1.419 -5.711 1.00 84.19 203 ASN A C 1
ATOM 1614 O O . ASN A 1 203 ? 0.891 1.080 -4.743 1.00 84.19 203 ASN A O 1
ATOM 1618 N N . VAL A 1 204 ? 2.864 1.706 -5.596 1.00 85.88 204 VAL A N 1
ATOM 1619 C CA . VAL A 1 204 ? 3.579 1.633 -4.309 1.00 85.88 204 VAL A CA 1
ATOM 1620 C C . VAL A 1 204 ? 2.923 2.543 -3.268 1.00 85.88 204 VAL A C 1
ATOM 1622 O O . VAL A 1 204 ? 2.631 2.089 -2.161 1.00 85.88 204 VAL A O 1
ATOM 1625 N N . THR A 1 205 ? 2.605 3.789 -3.626 1.00 88.31 205 THR A N 1
ATOM 1626 C CA . THR A 1 205 ? 1.911 4.722 -2.729 1.00 88.31 205 THR A CA 1
ATOM 1627 C C . THR A 1 205 ? 0.537 4.193 -2.317 1.00 88.31 205 THR A C 1
ATOM 1629 O O . THR A 1 205 ? 0.212 4.232 -1.132 1.00 88.31 205 THR A O 1
ATOM 1632 N N . ALA A 1 206 ? -0.249 3.627 -3.239 1.00 86.56 206 ALA A N 1
ATOM 1633 C CA . ALA A 1 206 ? -1.548 3.032 -2.909 1.00 86.56 206 ALA A CA 1
ATOM 1634 C C . ALA A 1 206 ? -1.426 1.839 -1.939 1.00 86.56 206 ALA A C 1
ATOM 1636 O O . ALA A 1 206 ? -2.242 1.684 -1.027 1.00 86.56 206 ALA A O 1
ATOM 1637 N N . ILE A 1 207 ? -0.388 1.009 -2.093 1.00 83.94 207 ILE A N 1
ATOM 1638 C CA . ILE A 1 207 ? -0.105 -0.115 -1.189 1.00 83.94 207 ILE A CA 1
ATOM 1639 C C . ILE A 1 207 ? 0.256 0.397 0.203 1.00 83.94 207 ILE A C 1
ATOM 1641 O O . ILE A 1 207 ? -0.307 -0.078 1.189 1.00 83.94 207 ILE A O 1
ATOM 1645 N N . ILE A 1 208 ? 1.150 1.385 0.283 1.00 84.38 208 ILE A N 1
ATOM 1646 C CA . ILE A 1 208 ? 1.552 2.017 1.545 1.00 84.38 208 ILE A CA 1
ATOM 1647 C C . ILE A 1 208 ? 0.326 2.616 2.242 1.00 84.38 208 ILE A C 1
ATOM 1649 O O . ILE A 1 208 ? 0.090 2.335 3.416 1.00 84.38 208 ILE A O 1
ATOM 1653 N N . GLN A 1 209 ? -0.505 3.371 1.520 1.00 86.81 209 GLN A N 1
ATOM 1654 C CA . GLN A 1 209 ? -1.738 3.948 2.063 1.00 86.81 209 GLN A CA 1
ATOM 1655 C C . GLN A 1 209 ? -2.689 2.874 2.603 1.00 86.81 209 GLN A C 1
ATOM 1657 O O . GLN A 1 209 ? -3.236 3.025 3.696 1.00 86.81 209 GLN A O 1
ATOM 1662 N N . ARG A 1 210 ? -2.857 1.759 1.883 1.00 83.50 210 ARG A N 1
ATOM 1663 C CA . ARG A 1 210 ? -3.690 0.640 2.339 1.00 83.50 210 ARG A CA 1
ATOM 1664 C C . ARG A 1 210 ? -3.117 -0.029 3.591 1.00 83.50 210 ARG A C 1
ATOM 1666 O O . ARG A 1 210 ? -3.870 -0.266 4.536 1.00 83.50 210 ARG A O 1
ATOM 1673 N N . MET A 1 211 ? -1.809 -0.285 3.619 1.00 82.94 211 MET A N 1
ATOM 1674 C CA . MET A 1 211 ? -1.103 -0.907 4.746 1.00 82.94 211 MET A CA 1
ATOM 1675 C C . MET A 1 211 ? -1.224 -0.065 6.019 1.00 82.94 211 MET A C 1
ATOM 1677 O O . MET A 1 211 ? -1.541 -0.587 7.085 1.00 82.94 211 MET A O 1
ATOM 1681 N N . TYR A 1 212 ? -1.054 1.251 5.899 1.00 87.62 212 TYR A N 1
ATOM 1682 C CA . TYR A 1 212 ? -1.162 2.172 7.028 1.00 87.62 212 TYR A CA 1
ATOM 1683 C C . TYR A 1 212 ? -2.590 2.648 7.313 1.00 87.62 212 TYR A C 1
ATOM 1685 O O . TYR A 1 212 ? -2.782 3.420 8.249 1.00 87.62 212 TYR A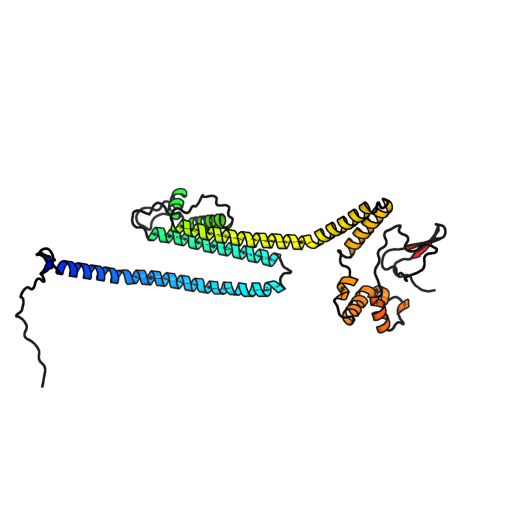 O 1
ATOM 1693 N N . SER A 1 213 ? -3.609 2.185 6.581 1.00 89.06 213 SER A N 1
ATOM 1694 C CA . SER A 1 213 ? -4.986 2.679 6.740 1.00 89.06 213 SER A CA 1
ATOM 1695 C C . SER A 1 213 ? -5.531 2.486 8.163 1.00 89.06 213 SER A C 1
ATOM 1697 O O . SER A 1 213 ? -6.119 3.405 8.731 1.00 89.06 213 SER A O 1
ATOM 1699 N N . ARG A 1 214 ? -5.293 1.319 8.779 1.00 86.62 214 ARG A N 1
ATOM 1700 C CA . ARG A 1 214 ? -5.725 1.015 10.158 1.00 86.62 214 ARG A CA 1
ATOM 1701 C C . ARG A 1 214 ? -4.953 1.822 11.196 1.00 86.62 214 ARG A C 1
ATOM 1703 O O . ARG A 1 214 ? -5.548 2.368 12.121 1.00 86.62 214 ARG A O 1
ATOM 1710 N N . TRP A 1 215 ? -3.639 1.933 11.015 1.00 88.00 215 TRP A N 1
ATOM 1711 C CA . TRP A 1 215 ? -2.779 2.739 11.880 1.00 88.00 215 TRP A CA 1
ATOM 1712 C C . TRP A 1 215 ? -3.168 4.221 11.827 1.00 88.00 215 TRP A C 1
ATOM 1714 O O . TRP A 1 215 ? -3.278 4.870 12.866 1.00 88.00 215 TRP A O 1
ATOM 1724 N N . SER A 1 216 ? -3.446 4.740 10.628 1.00 91.56 216 SER A N 1
ATOM 1725 C CA . SER A 1 216 ? -3.925 6.105 10.418 1.00 91.56 216 SER A CA 1
ATOM 1726 C C . SER A 1 216 ? -5.277 6.325 11.093 1.00 91.56 216 SER A C 1
ATOM 1728 O O . SER A 1 216 ? -5.425 7.303 11.820 1.00 91.56 216 SER A O 1
ATOM 1730 N N . LEU A 1 217 ? -6.224 5.390 10.952 1.00 91.50 217 LEU A N 1
ATOM 1731 C CA . LEU A 1 217 ? -7.523 5.470 11.623 1.00 91.50 217 LEU A CA 1
ATOM 1732 C C . LEU A 1 217 ? -7.385 5.526 13.153 1.00 91.50 217 LEU A C 1
ATOM 1734 O O . LEU A 1 217 ? -8.009 6.380 13.782 1.00 91.50 217 LEU A O 1
ATOM 1738 N N . TYR A 1 218 ? -6.541 4.672 13.743 1.00 92.06 218 TYR A N 1
ATOM 1739 C CA . TYR A 1 218 ? -6.246 4.699 15.181 1.00 92.06 218 TYR A CA 1
ATOM 1740 C C . TYR A 1 218 ? -5.726 6.070 15.629 1.00 92.06 218 TYR A C 1
ATOM 1742 O O . TYR A 1 218 ? -6.209 6.631 16.616 1.00 92.06 218 TYR A O 1
ATOM 1750 N N . HIS A 1 219 ? -4.767 6.637 14.890 1.00 93.00 219 HIS A N 1
ATOM 1751 C CA . HIS A 1 219 ? -4.169 7.930 15.222 1.00 93.00 219 HIS A CA 1
ATOM 1752 C C . HIS A 1 219 ? -5.164 9.079 15.079 1.00 93.00 219 HIS A C 1
ATOM 1754 O O . HIS A 1 219 ? -5.224 9.927 15.967 1.00 93.00 219 HIS A O 1
ATOM 1760 N N . THR A 1 220 ? -5.972 9.086 14.016 1.00 94.94 220 THR A N 1
ATOM 1761 C CA . THR A 1 220 ? -7.030 10.084 13.815 1.00 94.94 220 THR A CA 1
ATOM 1762 C C . THR A 1 220 ? -8.036 10.037 14.961 1.00 94.94 220 THR A C 1
ATOM 1764 O O . THR A 1 220 ? -8.231 11.043 15.633 1.00 94.94 220 THR A O 1
ATOM 1767 N N . ARG A 1 221 ? -8.579 8.859 15.294 1.00 93.06 221 ARG A N 1
ATOM 1768 C CA . ARG A 1 221 ? -9.536 8.715 16.406 1.00 93.06 221 ARG A CA 1
ATOM 1769 C C . ARG A 1 221 ? -8.932 9.080 17.764 1.00 93.06 221 ARG A C 1
ATOM 1771 O O . ARG A 1 221 ? -9.583 9.728 18.578 1.00 93.06 221 ARG A O 1
ATOM 1778 N N . THR A 1 222 ? -7.672 8.715 18.005 1.00 93.81 222 THR A N 1
ATOM 1779 C CA . THR A 1 222 ? -6.951 9.101 19.230 1.00 93.81 222 THR A CA 1
ATOM 1780 C C . THR A 1 222 ? -6.749 10.615 19.307 1.00 93.81 222 THR A C 1
ATOM 1782 O O . THR A 1 222 ? -6.814 11.194 20.393 1.00 93.81 222 THR A O 1
ATOM 1785 N N . LYS A 1 223 ? -6.477 11.267 18.172 1.00 95.94 223 LYS A N 1
ATOM 1786 C CA . LYS A 1 223 ? -6.353 12.723 18.091 1.00 95.94 223 LYS A CA 1
ATOM 1787 C C . LYS A 1 223 ? -7.689 13.391 18.406 1.00 95.94 223 LYS A C 1
ATOM 1789 O O . LYS A 1 223 ? -7.710 14.236 19.294 1.00 95.94 223 LYS A O 1
ATOM 1794 N N . ASP A 1 224 ? -8.775 12.945 17.780 1.00 96.31 224 ASP A N 1
ATOM 1795 C CA . ASP A 1 224 ? -10.124 13.468 18.028 1.00 96.31 224 ASP A CA 1
ATOM 1796 C C . ASP A 1 224 ? -10.500 13.357 19.514 1.00 96.31 224 ASP A C 1
ATOM 1798 O O . ASP A 1 224 ? -10.984 14.315 20.114 1.00 96.31 224 ASP A O 1
ATOM 1802 N N . LEU A 1 225 ? -10.193 12.219 20.149 1.00 95.69 225 LEU A N 1
ATOM 1803 C CA . LEU A 1 225 ? -10.397 12.012 21.585 1.00 95.69 225 LEU A CA 1
ATOM 1804 C C . LEU A 1 225 ? -9.586 13.001 22.438 1.00 95.69 225 LEU A C 1
ATOM 1806 O O . LEU A 1 225 ? -10.104 13.578 23.394 1.00 95.69 225 LEU A O 1
ATOM 1810 N N . LYS A 1 226 ? -8.308 13.219 22.108 1.00 94.75 226 LYS A N 1
ATOM 1811 C CA . LYS A 1 226 ? -7.449 14.174 22.829 1.00 94.75 226 LYS A CA 1
ATOM 1812 C C . LYS A 1 226 ? -7.917 15.615 22.655 1.00 94.75 226 LYS A C 1
ATOM 1814 O O . LYS A 1 226 ? -7.854 16.383 23.616 1.00 94.75 226 LYS A O 1
ATOM 1819 N N . ASP A 1 227 ? -8.371 15.975 21.460 1.00 96.62 227 ASP A N 1
ATOM 1820 C CA . ASP A 1 227 ? -8.897 17.305 21.174 1.00 96.62 227 ASP A CA 1
ATOM 1821 C C . ASP A 1 227 ? -10.229 17.527 21.914 1.00 96.62 227 ASP A C 1
ATOM 1823 O O . ASP A 1 227 ? -10.381 18.558 22.567 1.00 96.62 227 ASP A O 1
ATOM 1827 N N . PHE A 1 228 ? -11.119 16.527 21.965 1.00 97.00 228 PHE A N 1
ATOM 1828 C CA . PHE A 1 228 ? -12.335 16.553 22.791 1.00 97.00 228 PHE A CA 1
ATOM 1829 C C . PHE A 1 228 ? -12.018 16.788 24.277 1.00 97.00 228 PHE A C 1
ATOM 1831 O O . PHE A 1 228 ? -12.560 17.695 24.907 1.00 97.00 228 PHE A O 1
ATOM 1838 N N . ILE A 1 229 ? -11.073 16.023 24.831 1.00 96.25 229 ILE A N 1
ATOM 1839 C CA . ILE A 1 229 ? -10.623 16.171 26.223 1.00 96.25 229 ILE A CA 1
ATOM 1840 C C . ILE A 1 229 ? -10.097 17.589 26.496 1.00 96.25 229 ILE A C 1
ATOM 1842 O O . ILE A 1 229 ? -10.355 18.149 27.564 1.00 96.25 229 ILE A O 1
ATOM 1846 N N . ARG A 1 230 ? -9.355 18.167 25.541 1.00 95.50 230 ARG A N 1
ATOM 1847 C CA . ARG A 1 230 ? -8.776 19.511 25.662 1.00 95.50 230 ARG A CA 1
ATOM 1848 C C . ARG A 1 230 ? -9.851 20.595 25.639 1.00 95.50 230 ARG A C 1
ATOM 1850 O O . ARG A 1 230 ? -9.807 21.475 26.490 1.00 95.50 230 ARG A O 1
ATOM 1857 N N . VAL A 1 231 ? -10.786 20.530 24.690 1.00 97.62 231 VAL A N 1
ATOM 1858 C CA . VAL A 1 231 ? -11.857 21.530 24.516 1.00 97.62 231 VAL A CA 1
ATOM 1859 C C . VAL A 1 231 ? -12.783 21.573 25.730 1.00 97.62 231 VAL A C 1
ATOM 1861 O O . VAL A 1 231 ? -13.190 22.648 26.155 1.00 97.62 231 VAL A O 1
ATOM 1864 N N . HIS A 1 232 ? -13.079 20.416 26.323 1.00 96.81 232 HIS A N 1
ATOM 1865 C CA . HIS A 1 232 ? -13.966 20.320 27.483 1.00 96.81 232 HIS A CA 1
ATOM 1866 C C . HIS A 1 232 ? -13.250 20.445 28.838 1.00 96.81 232 HIS A C 1
ATOM 1868 O O . HIS A 1 232 ? -13.895 20.285 29.871 1.00 96.81 232 HIS A O 1
ATOM 1874 N N . HIS A 1 233 ? -11.940 20.721 28.856 1.00 95.19 233 HIS A N 1
ATOM 1875 C CA . HIS A 1 233 ? -11.142 20.877 30.080 1.00 95.19 233 HIS A CA 1
ATOM 1876 C C . HIS A 1 233 ? -11.324 19.730 31.093 1.00 95.19 233 HIS A C 1
ATOM 1878 O O . HIS A 1 233 ? -11.448 19.954 32.298 1.00 95.19 233 HIS A O 1
ATOM 1884 N N . LEU A 1 234 ? -11.351 18.483 30.608 1.00 95.19 234 LEU A N 1
ATOM 1885 C CA . LEU A 1 234 ? -11.608 17.332 31.475 1.00 95.19 234 LEU A CA 1
ATOM 1886 C C . LEU A 1 234 ? -10.451 17.103 32.468 1.00 95.19 234 LEU A C 1
ATOM 1888 O O . LEU A 1 234 ? -9.279 17.251 32.101 1.00 95.19 234 LEU A O 1
ATOM 1892 N N . PRO A 1 235 ? -10.748 16.693 33.716 1.00 95.06 235 PRO A N 1
ATOM 1893 C CA . PRO A 1 235 ? -9.730 16.456 34.733 1.00 95.06 235 PRO A CA 1
ATOM 1894 C C . PRO A 1 235 ? -8.794 15.306 34.340 1.00 95.06 235 PRO A C 1
ATOM 1896 O O . PRO A 1 235 ? -9.195 14.343 33.682 1.00 95.06 235 PRO A O 1
ATOM 1899 N N . GLN A 1 236 ? -7.539 15.378 34.794 1.00 90.25 236 GLN A N 1
ATOM 1900 C CA . GLN A 1 236 ? -6.471 14.452 34.391 1.00 90.25 236 GLN A CA 1
ATOM 1901 C C . GLN A 1 236 ? -6.809 12.976 34.672 1.00 90.25 236 GLN A C 1
ATOM 1903 O O . GLN A 1 236 ? -6.493 12.121 33.847 1.00 90.25 236 GLN A O 1
ATOM 1908 N N . GLN A 1 237 ? -7.497 12.680 35.781 1.00 89.94 237 GLN A N 1
ATOM 1909 C CA . GLN A 1 237 ? -7.937 11.316 36.105 1.00 89.94 237 GLN A CA 1
ATOM 1910 C C . GLN A 1 237 ? -8.944 10.771 35.081 1.00 89.94 237 GLN A C 1
ATOM 1912 O O . GLN A 1 237 ? -8.806 9.641 34.621 1.00 89.94 237 GLN A O 1
ATOM 1917 N N . LEU A 1 238 ? -9.933 11.578 34.672 1.00 90.44 238 LEU A N 1
ATOM 1918 C CA . LEU A 1 238 ? -10.921 11.167 33.670 1.00 90.44 238 LEU A CA 1
ATOM 1919 C C . LEU A 1 238 ? -10.274 11.010 32.292 1.00 90.44 238 LEU A C 1
ATOM 1921 O O . LEU A 1 238 ? -10.526 10.031 31.599 1.00 90.44 238 LEU A O 1
ATOM 1925 N N . LYS A 1 239 ? -9.380 11.933 31.924 1.00 90.94 239 LYS A N 1
ATOM 1926 C CA . LYS A 1 239 ? -8.586 11.849 30.693 1.00 90.94 239 LYS A CA 1
ATOM 1927 C C . LYS A 1 239 ? -7.803 10.540 30.603 1.00 90.94 239 LYS A C 1
ATOM 1929 O O . LYS A 1 239 ? -7.806 9.915 29.546 1.00 90.94 239 LYS A O 1
ATOM 1934 N N . GLN A 1 240 ? -7.118 10.148 31.678 1.00 90.75 240 GLN A N 1
ATOM 1935 C CA . GLN A 1 240 ? -6.343 8.909 31.699 1.00 90.75 240 GLN A CA 1
ATOM 1936 C C . GLN A 1 240 ? -7.253 7.693 31.488 1.00 90.75 240 GLN A C 1
ATOM 1938 O O . GLN A 1 240 ? -7.000 6.905 30.580 1.00 90.75 240 GLN A O 1
ATOM 1943 N N . ARG A 1 241 ? -8.373 7.628 32.218 1.00 89.00 241 ARG A N 1
ATOM 1944 C CA . ARG A 1 241 ? -9.378 6.565 32.068 1.00 89.00 241 ARG A CA 1
ATOM 1945 C C . ARG A 1 241 ? -9.938 6.471 30.647 1.00 89.00 241 ARG A C 1
ATOM 1947 O O . ARG A 1 241 ? -10.002 5.387 30.080 1.00 89.00 241 ARG A O 1
ATOM 1954 N N . MET A 1 242 ? -10.289 7.603 30.034 1.00 91.06 242 MET A N 1
ATOM 1955 C CA . MET A 1 242 ? -10.801 7.633 28.657 1.00 91.06 242 MET A CA 1
ATOM 1956 C C . MET A 1 242 ? -9.780 7.101 27.641 1.00 91.06 242 MET A C 1
ATOM 1958 O O . MET A 1 242 ? -10.149 6.385 26.711 1.00 91.06 242 MET A O 1
ATOM 1962 N N . LEU A 1 243 ? -8.498 7.446 27.805 1.00 91.56 243 LEU A N 1
ATOM 1963 C CA . LEU A 1 243 ? -7.429 6.988 26.915 1.00 91.56 243 LEU A CA 1
ATOM 1964 C C . LEU A 1 243 ? -7.146 5.491 27.085 1.00 91.56 243 LEU A C 1
ATOM 1966 O O . LEU A 1 243 ? -7.020 4.792 26.081 1.00 91.56 243 LEU A O 1
ATOM 1970 N N . GLU A 1 244 ? -7.085 4.999 28.323 1.00 89.31 244 GLU A N 1
ATOM 1971 C CA . GLU A 1 244 ? -6.881 3.576 28.629 1.00 89.31 244 GLU A CA 1
ATOM 1972 C C . GLU A 1 244 ? -8.038 2.718 28.104 1.00 89.31 244 GLU A C 1
ATOM 1974 O O . GLU A 1 244 ? -7.804 1.696 27.451 1.00 89.31 244 GLU A O 1
ATOM 1979 N N . TYR A 1 245 ? -9.282 3.172 28.293 1.00 87.38 245 TYR A N 1
ATOM 1980 C CA . TYR A 1 245 ? -10.465 2.524 27.725 1.00 87.38 245 TYR A CA 1
ATOM 1981 C C . TYR A 1 245 ? -10.385 2.442 26.196 1.00 87.38 245 TYR A C 1
ATOM 1983 O O . TYR A 1 245 ? -10.599 1.375 25.615 1.00 87.38 245 TYR A O 1
ATOM 1991 N N . PHE A 1 246 ? -10.036 3.548 25.530 1.00 90.12 246 PHE A N 1
ATOM 1992 C CA . PHE A 1 246 ? -9.927 3.585 24.072 1.00 90.12 246 PHE A CA 1
ATOM 1993 C C . PHE A 1 246 ? -8.827 2.647 23.550 1.00 90.12 246 PHE A C 1
ATOM 1995 O O . PHE A 1 246 ? -9.061 1.888 22.610 1.00 90.12 246 PHE A O 1
ATOM 2002 N N . GLN A 1 247 ? -7.646 2.661 24.175 1.00 89.62 247 GLN A N 1
ATOM 2003 C CA . GLN A 1 247 ? -6.521 1.797 23.805 1.00 89.62 247 GLN A CA 1
ATOM 2004 C C . GLN A 1 247 ? -6.846 0.314 23.985 1.00 89.62 247 GLN A C 1
ATOM 2006 O O . GLN A 1 247 ? -6.566 -0.487 23.095 1.00 89.62 247 GLN A O 1
ATOM 2011 N N . THR A 1 248 ? -7.470 -0.038 25.110 1.00 86.19 248 THR A N 1
ATOM 2012 C CA . THR A 1 248 ? -7.864 -1.418 25.417 1.00 86.19 248 THR A CA 1
ATOM 2013 C C . THR A 1 248 ? -8.957 -1.901 24.472 1.00 86.19 248 THR A C 1
ATOM 2015 O O . THR A 1 248 ? -8.884 -3.000 23.937 1.00 86.19 248 THR A O 1
ATOM 2018 N N . THR A 1 249 ? -9.951 -1.057 24.195 1.00 86.06 249 THR A N 1
ATOM 2019 C CA . THR A 1 249 ? -11.006 -1.393 23.234 1.00 86.06 249 THR A CA 1
ATOM 2020 C C . THR A 1 249 ? -10.405 -1.647 21.851 1.00 86.06 249 THR A C 1
ATOM 2022 O O . THR A 1 249 ? -10.700 -2.668 21.231 1.00 86.06 249 THR A O 1
ATOM 2025 N N . TRP A 1 250 ? -9.505 -0.766 21.397 1.00 89.00 250 TRP A N 1
ATOM 2026 C CA . TRP A 1 250 ? -8.846 -0.896 20.099 1.00 89.00 250 TRP A CA 1
ATOM 2027 C C . TRP A 1 250 ? -7.959 -2.140 19.996 1.00 89.00 250 TRP A C 1
ATOM 2029 O O . TRP A 1 250 ? -7.923 -2.762 18.937 1.00 89.00 250 TRP A O 1
ATOM 2039 N N . SER A 1 251 ? -7.249 -2.527 21.061 1.00 86.88 251 SER A N 1
ATOM 2040 C CA . SER A 1 251 ? -6.389 -3.719 21.033 1.00 86.88 251 SER A CA 1
ATOM 2041 C C . SER A 1 251 ? -7.184 -5.019 20.891 1.00 86.88 251 SER A C 1
ATOM 2043 O O . SER A 1 251 ? -6.686 -5.969 20.292 1.00 86.88 251 SER A O 1
ATOM 2045 N N . VAL A 1 252 ? -8.424 -5.050 21.390 1.00 82.75 252 VAL A N 1
ATOM 2046 C CA . VAL A 1 252 ? -9.300 -6.225 21.298 1.00 82.75 252 VAL A CA 1
ATOM 2047 C C . VAL A 1 252 ? -10.072 -6.261 19.979 1.00 82.75 252 VAL A C 1
ATOM 2049 O O . VAL A 1 252 ? -10.168 -7.318 19.358 1.00 82.75 252 VAL A O 1
ATOM 2052 N N . ASN A 1 253 ? -10.620 -5.129 19.525 1.00 84.25 253 ASN A N 1
ATOM 2053 C CA . ASN A 1 253 ? -11.505 -5.095 18.354 1.00 84.25 253 ASN A CA 1
ATOM 2054 C C . ASN A 1 253 ? -10.858 -4.554 17.064 1.00 84.25 253 ASN A C 1
ATOM 2056 O O . ASN A 1 253 ? -11.521 -4.518 16.027 1.00 84.25 253 ASN A O 1
ATOM 2060 N N . ASN A 1 254 ? -9.596 -4.109 17.100 1.00 83.69 254 ASN A N 1
ATOM 2061 C CA . ASN A 1 254 ? -8.892 -3.455 15.984 1.00 83.69 254 ASN A CA 1
ATOM 2062 C C . ASN A 1 254 ? -9.654 -2.265 15.360 1.00 83.69 254 ASN A C 1
ATOM 2064 O O . ASN A 1 254 ? -9.490 -1.953 14.175 1.00 83.69 254 ASN A O 1
ATOM 2068 N N . GLY A 1 255 ? -10.505 -1.604 16.147 1.00 81.25 255 GLY A N 1
ATOM 2069 C CA . GLY A 1 255 ? -11.346 -0.496 15.706 1.00 81.25 255 GLY A CA 1
ATOM 2070 C C . GLY A 1 255 ? -12.589 -0.903 14.916 1.00 81.25 255 GLY A C 1
ATOM 2071 O O . GLY A 1 255 ? -13.124 -0.068 14.187 1.00 81.25 255 GLY A O 1
ATOM 2072 N N . ILE A 1 256 ? -13.026 -2.162 15.006 1.00 86.00 256 ILE A N 1
ATOM 2073 C CA . ILE A 1 256 ? -14.229 -2.662 14.332 1.00 86.00 256 ILE A CA 1
ATOM 2074 C C . ILE A 1 256 ? -15.406 -2.638 15.313 1.00 86.00 256 ILE A C 1
ATOM 2076 O O . ILE A 1 256 ? -15.416 -3.377 16.300 1.00 86.00 256 ILE A O 1
ATOM 2080 N N . ASP A 1 257 ? -16.421 -1.820 15.026 1.00 83.56 257 ASP A N 1
ATOM 2081 C CA . ASP A 1 257 ? -17.704 -1.894 15.726 1.00 83.56 257 ASP A CA 1
ATOM 2082 C C . ASP A 1 257 ? -18.535 -3.041 15.136 1.00 83.56 257 ASP A C 1
ATOM 2084 O O . ASP A 1 257 ? -19.017 -2.979 14.004 1.00 83.56 257 ASP A O 1
ATOM 2088 N N . SER A 1 258 ? -18.697 -4.109 15.918 1.00 82.31 258 SER A N 1
ATOM 2089 C CA . SER A 1 258 ? -19.464 -5.288 15.507 1.00 82.31 258 SER A CA 1
ATOM 2090 C C . SER A 1 258 ? -20.934 -4.956 15.250 1.00 82.31 258 SER A C 1
ATOM 2092 O O . SER A 1 258 ? -21.530 -5.525 14.343 1.00 82.31 258 SER A O 1
ATOM 2094 N N . ASN A 1 259 ? -21.526 -4.016 15.994 1.00 80.88 259 ASN A N 1
ATOM 2095 C CA . ASN A 1 259 ? -22.928 -3.651 15.791 1.00 80.88 259 ASN A CA 1
ATOM 2096 C C . ASN A 1 259 ? -23.122 -2.864 14.498 1.00 80.88 259 ASN A C 1
ATOM 2098 O O . ASN A 1 259 ? -24.155 -3.012 13.854 1.00 80.88 259 ASN A O 1
ATOM 2102 N N . GLU A 1 260 ? -22.158 -2.024 14.122 1.00 86.00 260 GLU A N 1
ATOM 2103 C CA . GLU A 1 260 ? -22.190 -1.305 12.848 1.00 86.00 260 GLU A CA 1
ATOM 2104 C C . GLU A 1 260 ? -21.983 -2.269 11.677 1.00 86.00 260 GLU A C 1
ATOM 2106 O O . GLU A 1 260 ? -22.799 -2.285 10.761 1.00 86.00 260 GLU A O 1
ATOM 2111 N N . LEU A 1 261 ? -20.981 -3.152 11.769 1.00 88.00 261 LEU A N 1
ATOM 2112 C CA . LEU A 1 261 ? -20.693 -4.167 10.753 1.00 88.00 261 LEU A CA 1
ATOM 2113 C C . LEU A 1 261 ? -21.880 -5.108 10.508 1.00 88.00 261 LEU A C 1
ATOM 2115 O O . LEU A 1 261 ? -22.133 -5.522 9.380 1.00 88.00 261 LEU A O 1
ATOM 2119 N N . LEU A 1 262 ? -22.602 -5.473 11.569 1.00 87.88 262 LEU A N 1
ATOM 2120 C CA . LEU A 1 262 ? -23.708 -6.415 11.463 1.00 87.88 262 LEU A CA 1
ATOM 2121 C C . LEU A 1 262 ? -24.968 -5.804 10.836 1.00 87.88 262 LEU A C 1
ATOM 2123 O O . LEU A 1 262 ? -25.796 -6.569 10.357 1.00 87.88 262 LEU A O 1
ATOM 2127 N N . LYS A 1 263 ? -25.131 -4.473 10.791 1.00 87.44 263 LYS A N 1
ATOM 2128 C CA . LYS A 1 263 ? -26.347 -3.824 10.251 1.00 87.44 263 LYS A CA 1
ATOM 2129 C C . LYS A 1 263 ? -26.587 -4.100 8.769 1.00 87.44 263 LYS A C 1
ATOM 2131 O O . LYS A 1 263 ? -27.743 -4.135 8.361 1.00 87.44 263 LYS A O 1
ATOM 2136 N N . ASP A 1 264 ? -25.526 -4.318 7.998 1.00 89.75 264 ASP A N 1
ATOM 2137 C CA . ASP A 1 264 ? -25.614 -4.540 6.550 1.00 89.75 264 ASP A CA 1
ATOM 2138 C C . ASP A 1 264 ? -26.106 -5.952 6.188 1.00 89.75 264 ASP A C 1
ATOM 2140 O O . ASP A 1 264 ? -26.451 -6.225 5.037 1.00 89.75 264 ASP A O 1
ATOM 2144 N N . PHE A 1 265 ? -26.145 -6.870 7.159 1.00 90.56 265 PHE A N 1
ATOM 2145 C CA . PHE A 1 265 ? -26.586 -8.244 6.944 1.00 90.56 265 PHE A CA 1
ATOM 2146 C C . PHE A 1 265 ? -28.090 -8.423 7.223 1.00 90.56 265 PHE A C 1
ATOM 2148 O O . PHE A 1 265 ? -28.632 -7.773 8.121 1.00 90.56 265 PHE A O 1
ATOM 2155 N N . PRO A 1 266 ? -28.769 -9.362 6.531 1.00 93.00 266 PRO A N 1
ATOM 2156 C CA . PRO A 1 266 ? -30.136 -9.757 6.867 1.00 93.00 266 PRO A CA 1
ATOM 2157 C C . PRO A 1 266 ? -30.252 -10.254 8.314 1.00 93.00 266 PRO A C 1
ATOM 2159 O O . PRO A 1 266 ? -29.321 -10.869 8.842 1.00 93.00 266 PRO A O 1
ATOM 2162 N N . ASP A 1 267 ? -31.416 -10.048 8.935 1.00 87.69 267 ASP A N 1
ATOM 2163 C CA . ASP A 1 267 ? -31.652 -10.385 10.347 1.00 87.69 267 ASP A CA 1
ATOM 2164 C C . ASP A 1 267 ? -31.385 -11.861 10.679 1.00 87.69 267 ASP A C 1
ATOM 2166 O O . ASP A 1 267 ? -30.861 -12.169 11.752 1.00 87.69 267 ASP A O 1
ATOM 2170 N N . GLU A 1 268 ? -31.672 -12.776 9.749 1.00 88.31 268 GLU A N 1
ATOM 2171 C CA . GLU A 1 268 ? -31.366 -14.199 9.920 1.00 88.31 268 GLU A CA 1
ATOM 2172 C C . GLU A 1 268 ? -29.860 -14.425 10.113 1.00 88.31 268 GLU A C 1
ATOM 2174 O O . GLU A 1 268 ? -29.431 -14.986 11.126 1.00 88.31 268 GLU A O 1
ATOM 2179 N N . LEU A 1 269 ? -29.043 -13.904 9.196 1.00 91.62 269 LEU A N 1
ATOM 2180 C CA . LEU A 1 269 ? -27.595 -14.075 9.236 1.00 91.62 269 LEU A CA 1
ATOM 2181 C C . LEU A 1 269 ? -26.974 -13.356 10.439 1.00 91.62 269 LEU A C 1
ATOM 2183 O O . LEU A 1 269 ? -26.105 -13.912 11.109 1.00 91.62 269 LEU A O 1
ATOM 2187 N N . ARG A 1 270 ? -27.462 -12.155 10.774 1.00 91.56 270 ARG A N 1
ATOM 2188 C CA . ARG A 1 270 ? -27.057 -11.439 11.995 1.00 91.56 270 ARG A CA 1
ATOM 2189 C C . ARG A 1 270 ? -27.300 -12.272 13.237 1.00 91.56 270 ARG A C 1
ATOM 2191 O O . ARG A 1 270 ? -26.461 -12.325 14.137 1.00 91.56 270 ARG A O 1
ATOM 2198 N N . SER A 1 271 ? -28.458 -12.912 13.305 1.00 89.88 271 SER A N 1
ATOM 2199 C CA . SER A 1 271 ? -28.794 -13.734 14.447 1.00 89.88 271 SER A CA 1
ATOM 2200 C C . SER A 1 271 ? -27.922 -14.989 14.526 1.00 89.88 271 SER A C 1
ATOM 2202 O O . SER A 1 271 ? -27.446 -15.306 15.611 1.00 89.88 271 SER A O 1
ATOM 2204 N N . ASP A 1 272 ? -27.616 -15.639 13.401 1.00 91.56 272 ASP A N 1
ATOM 2205 C CA . ASP A 1 272 ? -26.712 -16.796 13.394 1.00 91.56 272 ASP A CA 1
ATOM 2206 C C . ASP A 1 272 ? -25.281 -16.406 13.811 1.00 91.56 272 ASP A C 1
ATOM 2208 O O . ASP A 1 272 ? -24.657 -17.100 14.619 1.00 91.56 272 ASP A O 1
ATOM 2212 N N . ILE A 1 273 ? -24.781 -15.251 13.349 1.00 92.44 273 ILE A N 1
ATOM 2213 C CA . ILE A 1 273 ? -23.471 -14.716 13.755 1.00 92.44 273 ILE A CA 1
ATOM 2214 C C . ILE A 1 273 ? -23.458 -14.382 15.250 1.00 92.44 273 ILE A C 1
ATOM 2216 O O . ILE A 1 273 ? -22.558 -14.806 15.972 1.00 92.44 273 ILE A O 1
ATOM 2220 N N . THR A 1 274 ? -24.454 -13.643 15.744 1.00 90.94 274 THR A N 1
ATOM 2221 C CA . THR A 1 274 ? -24.515 -13.256 17.166 1.00 90.94 274 THR A CA 1
ATOM 2222 C C . THR A 1 274 ? -24.727 -14.453 18.088 1.00 90.94 274 THR A C 1
ATOM 2224 O O . THR A 1 274 ? -24.183 -14.463 19.190 1.00 90.94 274 THR A O 1
ATOM 2227 N N . MET A 1 275 ? -25.447 -15.490 17.648 1.00 92.00 275 MET A N 1
ATOM 2228 C CA . MET A 1 275 ? -25.527 -16.767 18.363 1.00 92.00 275 MET A CA 1
ATOM 2229 C C . MET A 1 275 ? -24.147 -17.411 18.517 1.00 92.00 275 MET A C 1
ATOM 2231 O O . MET A 1 275 ? -23.843 -17.963 19.573 1.00 92.00 275 MET A O 1
ATOM 2235 N N . HIS A 1 276 ? -23.318 -17.351 17.471 1.00 91.56 276 HIS A N 1
ATOM 2236 C CA . HIS A 1 276 ? -21.966 -17.898 17.509 1.00 91.56 276 HIS A CA 1
ATOM 2237 C C . HIS A 1 276 ? -21.042 -17.077 18.417 1.00 91.56 276 HIS A C 1
ATOM 2239 O O . HIS A 1 276 ? -20.359 -17.650 19.262 1.00 91.56 276 HIS A O 1
ATOM 2245 N N . LEU A 1 277 ? -21.057 -15.747 18.283 1.00 88.94 277 LEU A N 1
ATOM 2246 C CA . LEU A 1 277 ? -20.232 -14.843 19.093 1.00 88.94 277 LEU A CA 1
ATOM 2247 C C . LEU A 1 277 ? -20.560 -14.942 20.588 1.00 88.94 277 LEU A C 1
ATOM 2249 O O . LEU A 1 277 ? -19.658 -14.969 21.417 1.00 88.94 277 LEU A O 1
ATOM 2253 N N . ASN A 1 278 ? -21.846 -15.047 20.928 1.00 89.31 278 ASN A N 1
ATOM 2254 C CA . ASN A 1 278 ? -22.319 -15.078 22.313 1.00 89.31 278 ASN A CA 1
ATOM 2255 C C . ASN A 1 278 ? -22.532 -16.501 22.849 1.00 89.31 278 ASN A C 1
ATOM 2257 O O . ASN A 1 278 ? -23.200 -16.684 23.867 1.00 89.31 278 ASN A O 1
ATOM 2261 N N . LYS A 1 279 ? -21.979 -17.521 22.179 1.00 88.75 279 LYS A N 1
ATOM 2262 C CA . LYS A 1 279 ? -22.212 -18.931 22.515 1.00 88.75 279 LYS A CA 1
ATOM 2263 C C . LYS A 1 279 ? -21.877 -19.255 23.973 1.00 88.75 279 LYS A C 1
ATOM 2265 O O . LYS A 1 279 ? -22.644 -19.968 24.607 1.00 88.75 279 LYS A O 1
ATOM 2270 N N . GLU A 1 280 ? -20.783 -18.713 24.508 1.00 85.56 280 GLU A N 1
ATOM 2271 C CA . GLU A 1 280 ? -20.377 -18.960 25.901 1.00 85.56 280 GLU A CA 1
ATOM 2272 C C . GLU A 1 280 ? -21.430 -18.482 26.916 1.00 85.56 280 GLU A C 1
ATOM 2274 O O . GLU A 1 280 ? -21.672 -19.154 27.913 1.00 85.56 280 GLU A O 1
ATOM 2279 N N . ILE A 1 281 ? -22.100 -17.357 26.644 1.00 87.25 281 ILE A N 1
ATOM 2280 C CA . ILE A 1 281 ? -23.134 -16.788 27.524 1.00 87.25 281 ILE A CA 1
ATOM 2281 C C . ILE A 1 281 ? -24.448 -17.557 27.364 1.00 87.25 281 ILE A C 1
ATOM 2283 O O . ILE A 1 281 ? -25.117 -17.874 28.344 1.00 87.25 281 ILE A O 1
ATOM 2287 N N . LEU A 1 282 ? -24.820 -17.881 26.123 1.00 87.69 282 LEU A N 1
ATOM 2288 C CA . LEU A 1 282 ? -26.074 -18.572 25.812 1.00 87.69 282 LEU A CA 1
ATOM 2289 C C . LEU A 1 282 ? -26.084 -20.041 26.280 1.00 87.69 282 LEU A C 1
ATOM 2291 O O . LEU A 1 282 ? -27.148 -20.648 26.313 1.00 87.69 282 LEU A O 1
ATOM 2295 N N . GLN A 1 283 ? -24.923 -20.607 26.632 1.00 86.50 283 GLN A N 1
ATOM 2296 C CA . GLN A 1 283 ? -24.773 -21.962 27.180 1.00 86.50 283 GLN A CA 1
ATOM 2297 C C . GLN A 1 283 ? -24.781 -22.021 28.717 1.00 86.50 283 GLN A C 1
ATOM 2299 O O . GLN A 1 283 ? -24.593 -23.096 29.281 1.00 86.50 283 GLN A O 1
ATOM 2304 N N . LEU A 1 284 ? -24.983 -20.894 29.405 1.00 85.62 284 LEU A N 1
ATOM 2305 C CA . LEU A 1 284 ? -25.119 -20.882 30.862 1.00 85.62 284 LEU A CA 1
ATOM 2306 C C . LEU A 1 284 ? -26.387 -21.631 31.304 1.00 85.62 284 LEU A C 1
ATOM 2308 O O . LEU A 1 284 ? -27.413 -21.572 30.625 1.00 85.62 284 LEU A O 1
ATOM 2312 N N . SER A 1 285 ? -26.339 -22.252 32.488 1.00 84.00 285 SER A N 1
ATOM 2313 C CA . SER A 1 285 ? -27.458 -23.014 33.075 1.00 84.00 285 SER A CA 1
ATOM 2314 C C . SER A 1 285 ? -28.760 -22.210 33.173 1.00 84.00 285 SER A C 1
ATOM 2316 O O . SER A 1 285 ? -29.848 -22.760 33.035 1.00 84.00 285 SER A O 1
ATOM 2318 N N . LEU A 1 286 ? -28.658 -20.883 33.320 1.00 85.38 286 LEU A N 1
ATOM 2319 C CA . LEU A 1 286 ? -29.792 -19.955 33.310 1.00 85.38 286 LEU A CA 1
ATOM 2320 C C . LEU A 1 286 ? -30.646 -20.048 32.029 1.00 85.38 286 LEU A C 1
ATOM 2322 O O . LEU A 1 286 ? -31.847 -19.787 32.071 1.00 85.38 286 LEU A O 1
ATOM 2326 N N . PHE A 1 287 ? -30.036 -20.403 30.896 1.00 88.00 287 PHE A N 1
ATOM 2327 C CA . PHE A 1 287 ? -30.679 -20.427 29.583 1.00 88.00 287 PHE A CA 1
ATOM 2328 C C . PHE A 1 287 ? -30.942 -21.844 29.048 1.00 88.00 287 PHE A C 1
ATOM 2330 O O . PHE A 1 287 ? -31.427 -21.973 27.925 1.00 88.00 287 PHE A O 1
ATOM 2337 N N . GLU A 1 288 ? -30.694 -22.903 29.829 1.00 84.75 288 GLU A N 1
ATOM 2338 C CA . GLU A 1 288 ? -30.896 -24.301 29.396 1.00 84.75 288 GLU A CA 1
ATOM 2339 C C . GLU A 1 288 ? -32.336 -24.591 28.947 1.00 84.75 288 GLU A C 1
ATOM 2341 O O . GLU A 1 288 ? -32.558 -25.319 27.981 1.00 84.75 288 GLU A O 1
ATOM 2346 N N . CYS A 1 289 ? -33.321 -23.976 29.605 1.00 88.19 289 CYS A N 1
ATOM 2347 C CA . CYS A 1 289 ? -34.739 -24.140 29.279 1.00 88.19 289 CYS A CA 1
ATOM 2348 C C . CYS A 1 289 ? -35.234 -23.191 28.171 1.00 88.19 289 CYS A C 1
ATOM 2350 O O . CYS A 1 289 ? -36.408 -23.245 27.796 1.00 88.19 289 CYS A O 1
ATOM 2352 N N . ALA A 1 290 ? -34.392 -22.285 27.663 1.00 91.25 290 ALA A N 1
ATOM 2353 C CA . ALA A 1 290 ? -34.809 -21.300 26.673 1.00 91.25 290 ALA A CA 1
ATOM 2354 C C . ALA A 1 290 ? -34.925 -21.927 25.275 1.00 91.25 290 ALA A C 1
ATOM 2356 O O . ALA A 1 290 ? -34.049 -22.653 24.807 1.00 91.25 290 ALA A O 1
ATOM 2357 N N . SER A 1 291 ? -36.008 -21.609 24.558 1.00 93.56 291 SER A N 1
ATOM 2358 C CA . SER A 1 291 ? -36.170 -22.064 23.175 1.00 93.56 291 SER A CA 1
ATOM 2359 C C . SER A 1 291 ? -35.114 -21.437 22.261 1.00 93.56 291 SER A C 1
ATOM 2361 O O . SER A 1 291 ? -34.668 -20.306 22.473 1.00 93.56 291 SER A O 1
ATOM 2363 N N . ARG A 1 292 ? -34.761 -22.122 21.166 1.00 89.88 292 ARG A N 1
ATOM 2364 C CA . ARG A 1 292 ? -33.806 -21.590 20.179 1.00 89.88 292 ARG A CA 1
ATOM 2365 C C . ARG A 1 292 ? -34.234 -20.226 19.619 1.00 89.88 292 ARG A C 1
ATOM 2367 O O . ARG A 1 292 ? -33.383 -19.378 19.376 1.00 89.88 292 ARG A O 1
ATOM 2374 N N . GLY A 1 293 ? -35.540 -19.997 19.446 1.00 90.56 293 GLY A N 1
ATOM 2375 C CA . GLY A 1 293 ? -36.074 -18.699 19.016 1.00 90.56 293 GLY A CA 1
ATOM 2376 C C . GLY A 1 293 ? -35.825 -17.588 20.041 1.00 90.56 293 GLY A C 1
ATOM 2377 O O . GLY A 1 293 ? -35.414 -16.492 19.667 1.00 90.56 293 GLY A O 1
ATOM 2378 N N . CYS A 1 294 ? -35.985 -17.893 21.333 1.00 90.94 294 CYS A N 1
ATOM 2379 C CA . CYS A 1 294 ? -35.658 -16.971 22.420 1.00 90.94 294 CYS A CA 1
ATOM 2380 C C . CYS A 1 294 ? -34.157 -16.648 22.443 1.00 90.94 294 CYS A C 1
ATOM 2382 O O . CYS A 1 294 ? -33.794 -15.474 22.459 1.00 90.94 294 CYS A O 1
ATOM 2384 N N . LEU A 1 295 ? -33.290 -17.663 22.331 1.00 91.31 295 LEU A N 1
ATOM 2385 C CA . LEU A 1 295 ? -31.834 -17.472 22.286 1.00 91.31 295 LEU A CA 1
ATOM 2386 C C . LEU A 1 295 ? -31.393 -16.606 21.099 1.00 91.31 295 LEU A C 1
ATOM 2388 O O . LEU A 1 295 ? -30.549 -15.731 21.276 1.00 91.31 295 LEU A O 1
ATOM 2392 N N . ARG A 1 296 ? -31.986 -16.793 19.910 1.00 90.94 296 ARG A N 1
ATOM 2393 C CA . ARG A 1 296 ? -31.671 -15.977 18.719 1.00 90.94 296 ARG A CA 1
ATOM 2394 C C . ARG A 1 296 ? -32.169 -14.532 18.848 1.00 90.94 296 ARG A C 1
ATOM 2396 O O . ARG A 1 296 ? -31.522 -13.624 18.338 1.00 90.94 296 ARG A O 1
ATOM 2403 N N . SER A 1 297 ? -33.270 -14.297 19.565 1.00 89.88 297 SER A N 1
ATOM 2404 C CA . SER A 1 297 ? -33.722 -12.939 19.902 1.00 89.88 297 SER A CA 1
ATOM 2405 C C . SER A 1 297 ? -32.840 -12.286 20.973 1.00 89.88 297 SER A C 1
ATOM 2407 O O . SER A 1 297 ? -32.545 -11.091 20.897 1.00 89.88 297 SER A O 1
ATOM 2409 N N . LEU A 1 298 ? -32.402 -13.059 21.971 1.00 90.38 298 LEU A N 1
ATOM 2410 C CA . LEU A 1 298 ? -31.532 -12.588 23.046 1.00 90.38 298 LEU A CA 1
ATOM 2411 C C . LEU A 1 298 ? -30.131 -12.258 22.519 1.00 90.38 298 LEU A C 1
ATOM 2413 O O . LEU A 1 298 ? -29.576 -11.223 22.880 1.00 90.38 298 LEU A O 1
ATOM 2417 N N . SER A 1 299 ? -29.586 -13.080 21.615 1.00 89.50 299 SER A N 1
ATOM 2418 C CA . SER A 1 299 ? -28.237 -12.909 21.063 1.00 89.50 299 SER A CA 1
ATOM 2419 C C . SER A 1 299 ? -28.032 -11.557 20.382 1.00 89.50 299 SER A C 1
ATOM 2421 O O . SER A 1 299 ? -26.934 -11.013 20.442 1.00 89.50 299 SER A O 1
ATOM 2423 N N . LEU A 1 300 ? -29.086 -10.994 19.786 1.00 88.06 300 LEU A N 1
ATOM 2424 C CA . LEU A 1 300 ? -29.071 -9.678 19.139 1.00 88.06 300 LEU A CA 1
ATOM 2425 C C . LEU A 1 300 ? -28.968 -8.508 20.132 1.00 88.06 300 LEU A C 1
ATOM 2427 O O . LEU A 1 300 ? -28.574 -7.412 19.739 1.00 88.06 300 LEU A O 1
ATOM 2431 N N . HIS A 1 301 ? -29.331 -8.724 21.398 1.00 87.69 301 HIS A N 1
ATOM 2432 C CA . HIS A 1 301 ? -29.339 -7.695 22.441 1.00 87.69 301 HIS A CA 1
ATOM 2433 C C . HIS A 1 301 ? -28.111 -7.759 23.359 1.00 87.69 301 HIS A C 1
ATOM 2435 O O . HIS A 1 301 ? -27.861 -6.815 24.111 1.00 87.69 301 HIS A O 1
ATOM 2441 N N . ILE A 1 302 ? -27.331 -8.842 23.296 1.00 87.25 302 ILE A N 1
ATOM 2442 C CA . ILE A 1 302 ? -26.100 -8.991 24.074 1.00 87.25 302 ILE A CA 1
ATOM 2443 C C . ILE A 1 302 ? -25.030 -8.051 23.511 1.00 87.25 302 ILE A C 1
ATOM 2445 O O . ILE A 1 302 ? -24.713 -8.081 22.322 1.00 87.25 302 ILE A O 1
ATOM 2449 N N . LYS A 1 303 ? -24.450 -7.227 24.388 1.00 84.12 303 LYS A N 1
ATOM 2450 C CA . LYS A 1 303 ? -23.350 -6.313 24.065 1.00 84.12 303 LYS A CA 1
ATOM 2451 C C . LYS A 1 303 ? -22.158 -6.603 24.963 1.00 84.12 303 LYS A C 1
ATOM 2453 O O . LYS A 1 303 ? -22.295 -6.670 26.181 1.00 84.12 303 LYS A O 1
ATOM 2458 N N . THR A 1 304 ? -20.984 -6.721 24.360 1.00 81.25 304 THR A N 1
ATOM 2459 C CA . THR A 1 304 ? -19.718 -6.841 25.083 1.00 81.25 304 THR A CA 1
ATOM 2460 C C . THR A 1 304 ? -19.237 -5.461 25.520 1.00 81.25 304 THR A C 1
ATOM 2462 O O . THR A 1 304 ? -19.137 -4.552 24.695 1.00 81.25 304 THR A O 1
ATOM 2465 N N . SER A 1 305 ? -18.923 -5.309 26.804 1.00 79.38 305 SER A N 1
ATOM 2466 C CA . SER A 1 305 ? -18.333 -4.097 27.376 1.00 79.38 305 SER A CA 1
ATOM 2467 C C . SER A 1 305 ? -17.037 -4.450 28.103 1.00 79.38 305 SER A C 1
ATOM 2469 O O . SER A 1 305 ? -16.899 -5.560 28.617 1.00 79.38 305 SER A O 1
ATOM 2471 N N . PHE A 1 306 ? -16.095 -3.510 28.124 1.00 79.50 306 PHE A N 1
ATOM 2472 C C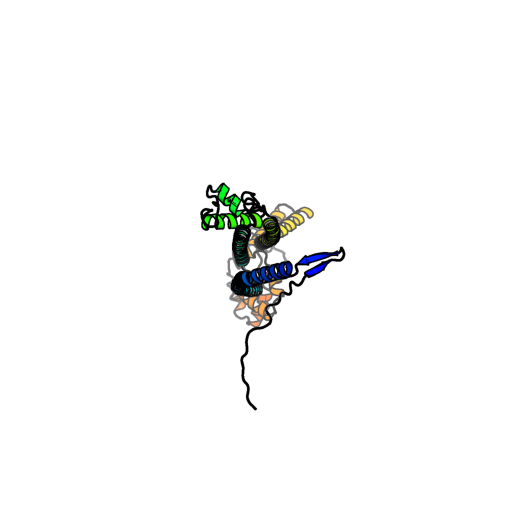A . PHE A 1 306 ? -14.814 -3.642 28.810 1.00 79.50 306 PHE A CA 1
ATOM 2473 C C . PHE A 1 306 ? -14.759 -2.651 29.969 1.00 79.50 306 PHE A C 1
ATOM 2475 O O . PHE A 1 306 ? -15.133 -1.490 29.807 1.00 79.50 306 PHE A O 1
ATOM 2482 N N . CYS A 1 307 ? -14.253 -3.104 31.112 1.00 81.25 307 CYS A N 1
ATOM 2483 C CA . CYS A 1 307 ? -14.006 -2.266 32.282 1.00 81.25 307 CYS A CA 1
ATOM 2484 C C . CYS A 1 307 ? -12.520 -2.317 32.625 1.00 81.25 307 CYS A C 1
ATOM 2486 O O . CYS A 1 307 ? -11.930 -3.400 32.643 1.00 81.25 307 CYS A O 1
ATOM 2488 N N . ALA A 1 308 ? -11.914 -1.158 32.885 1.00 79.75 308 ALA A N 1
ATOM 2489 C CA . ALA A 1 308 ? -10.521 -1.107 33.309 1.00 79.75 308 ALA A CA 1
ATOM 2490 C C . ALA A 1 308 ? -10.386 -1.507 34.796 1.00 79.75 308 ALA A C 1
ATOM 2492 O O . ALA A 1 308 ? -11.330 -1.322 35.573 1.00 79.75 308 ALA A O 1
ATOM 2493 N N . PRO A 1 309 ? -9.227 -2.039 35.228 1.00 81.75 309 PRO A N 1
ATOM 2494 C CA . PRO A 1 309 ? -8.983 -2.332 36.638 1.00 81.75 309 PRO A CA 1
ATOM 2495 C C . PRO A 1 309 ? -9.190 -1.093 37.523 1.00 81.75 309 PRO A C 1
ATOM 2497 O O . PRO A 1 309 ? -8.685 -0.014 37.220 1.00 81.75 309 PRO A O 1
ATOM 2500 N N . GLY A 1 310 ? -9.927 -1.251 38.625 1.00 80.00 310 GLY A N 1
ATOM 2501 C CA . GLY A 1 310 ? -10.237 -0.159 39.557 1.00 80.00 310 GLY A CA 1
ATOM 2502 C C . GLY A 1 310 ? -11.440 0.709 39.168 1.00 80.00 310 GLY A C 1
ATOM 2503 O O . GLY A 1 310 ? -11.781 1.638 39.902 1.00 80.00 310 GLY A O 1
ATOM 2504 N N . GLU A 1 311 ? -12.114 0.420 38.050 1.00 82.06 311 GLU A N 1
ATOM 2505 C CA . GLU A 1 311 ? -13.387 1.059 37.722 1.00 82.06 311 GLU A CA 1
ATOM 2506 C C . GLU A 1 311 ? -14.574 0.365 38.397 1.00 82.06 311 GLU A C 1
ATOM 2508 O O . GLU A 1 311 ? -14.681 -0.859 38.442 1.00 82.06 311 GLU A O 1
ATOM 2513 N N . TYR A 1 312 ? -15.511 1.177 38.887 1.00 85.12 312 TYR A N 1
ATOM 2514 C CA . TYR A 1 312 ? -16.779 0.706 39.432 1.00 85.12 312 TYR A CA 1
ATOM 2515 C C . TYR A 1 312 ? -17.803 0.601 38.302 1.00 85.12 312 TYR A C 1
ATOM 2517 O O . TYR A 1 312 ? -18.138 1.619 37.694 1.00 85.12 312 TYR A O 1
ATOM 2525 N N . LEU A 1 313 ? -18.309 -0.608 38.048 1.00 85.50 313 LEU A N 1
ATOM 2526 C CA . LEU A 1 313 ? -19.370 -0.838 37.061 1.00 85.50 313 LEU A CA 1
ATOM 2527 C C . LEU A 1 313 ? -20.731 -0.323 37.549 1.00 85.50 313 LEU A C 1
ATOM 2529 O O . LEU A 1 313 ? -21.479 0.268 36.779 1.00 85.50 313 LEU A O 1
ATOM 2533 N N . LEU A 1 314 ? -21.042 -0.559 38.825 1.00 86.88 314 LEU A N 1
ATOM 2534 C CA . LEU A 1 314 ? -22.293 -0.177 39.476 1.00 86.88 314 LEU A CA 1
ATOM 2535 C C . LEU A 1 314 ? -21.973 0.448 40.832 1.00 86.88 314 LEU A C 1
ATOM 2537 O O . LEU A 1 314 ? -21.121 -0.067 41.564 1.00 86.88 314 LEU A O 1
ATOM 2541 N N . ARG A 1 315 ? -22.655 1.539 41.182 1.00 88.19 315 ARG A N 1
ATOM 2542 C CA . ARG A 1 315 ? -22.605 2.133 42.521 1.00 88.19 315 ARG A CA 1
ATOM 2543 C C . ARG A 1 315 ? -23.921 1.906 43.248 1.00 88.19 315 ARG A C 1
ATOM 2545 O O . ARG A 1 315 ? -24.982 1.744 42.647 1.00 88.19 315 ARG A O 1
ATOM 2552 N N . GLN A 1 316 ? -23.854 1.900 44.576 1.00 86.56 316 GLN A N 1
ATOM 2553 C CA . GLN A 1 316 ? -25.053 1.817 45.398 1.00 86.56 316 GLN A CA 1
ATOM 2554 C C . GLN A 1 316 ? -25.949 3.034 45.130 1.00 86.56 316 GLN A C 1
ATOM 2556 O O . GLN A 1 316 ? -25.509 4.172 45.274 1.00 86.56 316 GLN A O 1
ATOM 2561 N N . GLY A 1 317 ? -27.202 2.774 44.755 1.00 86.00 317 GLY A N 1
ATOM 2562 C CA . GLY A 1 317 ? -28.175 3.805 44.384 1.00 86.00 317 GLY A CA 1
ATOM 2563 C C . GLY A 1 317 ? -28.346 4.004 42.876 1.00 86.00 317 GLY A C 1
ATOM 2564 O O . GLY A 1 317 ? -29.297 4.676 42.479 1.00 86.00 317 GLY A O 1
ATOM 2565 N N . ASP A 1 318 ? -27.501 3.393 42.039 1.00 88.12 318 ASP A N 1
ATOM 2566 C CA . ASP A 1 318 ? -27.682 3.426 40.587 1.00 88.12 318 ASP A CA 1
ATOM 2567 C C . ASP A 1 318 ? -28.872 2.550 40.160 1.00 88.12 318 ASP A C 1
ATOM 2569 O O . ASP A 1 318 ? -29.099 1.457 40.686 1.00 88.12 318 ASP A O 1
ATOM 2573 N N . ALA A 1 319 ? -29.628 3.014 39.163 1.00 87.62 319 ALA A N 1
ATOM 2574 C CA . ALA A 1 319 ? -30.682 2.216 38.548 1.00 87.62 319 ALA A CA 1
ATOM 2575 C C . ALA A 1 319 ? -30.071 1.101 37.685 1.00 87.62 319 ALA A C 1
ATOM 2577 O O . ALA A 1 319 ? -29.258 1.367 36.796 1.00 87.62 319 ALA A O 1
ATOM 2578 N N . LEU A 1 320 ? -30.492 -0.146 37.907 1.00 85.19 320 LEU A N 1
ATOM 2579 C CA . LEU A 1 320 ? -29.997 -1.288 37.141 1.00 85.19 320 LEU A CA 1
ATOM 2580 C C . LEU A 1 320 ? -30.616 -1.287 35.732 1.00 85.19 320 LEU A C 1
ATOM 2582 O O . LEU A 1 320 ? -31.798 -1.581 35.566 1.00 85.19 320 LEU A O 1
ATOM 2586 N N . GLN A 1 321 ? -29.826 -0.937 34.715 1.00 83.25 321 GLN A N 1
ATOM 2587 C CA . GLN A 1 321 ? -30.294 -0.860 33.321 1.00 83.25 321 GLN A CA 1
ATOM 2588 C C . GLN A 1 321 ? -30.062 -2.150 32.526 1.00 83.25 321 GLN A C 1
ATOM 2590 O O . GLN A 1 321 ? -30.702 -2.368 31.499 1.00 83.25 321 GLN A O 1
ATOM 2595 N N . ALA A 1 322 ? -29.133 -2.994 32.974 1.00 85.62 322 ALA A N 1
ATOM 2596 C CA . ALA A 1 322 ? -28.753 -4.219 32.289 1.00 85.62 322 ALA A CA 1
ATOM 2597 C C . ALA A 1 322 ? -28.304 -5.294 33.285 1.00 85.62 322 ALA A C 1
ATOM 2599 O O . ALA A 1 322 ? -27.884 -4.996 34.403 1.00 85.62 322 ALA A O 1
ATOM 2600 N N . ILE A 1 323 ? -28.378 -6.548 32.841 1.00 87.06 323 ILE A N 1
ATOM 2601 C CA . ILE A 1 323 ? -27.793 -7.698 33.530 1.00 87.06 323 ILE A CA 1
ATOM 2602 C C . ILE A 1 323 ? -26.405 -7.934 32.934 1.00 87.06 323 ILE A C 1
ATOM 2604 O O . ILE A 1 323 ? -26.252 -7.974 31.712 1.00 87.06 323 ILE A O 1
ATOM 2608 N N . TYR A 1 324 ? -25.403 -8.092 33.795 1.00 86.81 324 TYR A N 1
ATOM 2609 C CA . TYR A 1 324 ? -24.007 -8.251 33.396 1.00 86.81 324 TYR A CA 1
ATOM 2610 C C . TYR A 1 324 ? -23.534 -9.685 33.626 1.00 86.81 324 TYR A C 1
ATOM 2612 O O . TYR A 1 324 ? -23.811 -10.279 34.666 1.00 86.81 324 TYR A O 1
ATOM 2620 N N . PHE A 1 325 ? -22.780 -10.218 32.665 1.00 87.31 325 PHE A N 1
ATOM 2621 C CA . PHE A 1 325 ? -22.157 -11.537 32.745 1.00 87.31 325 PHE A CA 1
ATOM 2622 C C . PHE A 1 325 ? -20.639 -11.393 32.611 1.00 87.31 325 PHE A C 1
ATOM 2624 O O . PHE A 1 325 ? -20.146 -10.843 31.623 1.00 87.31 325 PHE A O 1
ATOM 2631 N N . VAL A 1 326 ? -19.888 -11.894 33.596 1.00 87.56 326 VAL A N 1
ATOM 2632 C CA . VAL A 1 326 ? -18.419 -11.845 33.586 1.00 87.56 326 VAL A CA 1
ATOM 2633 C C . VAL A 1 326 ? -17.885 -12.952 32.676 1.00 87.56 326 VAL A C 1
ATOM 2635 O O . VAL A 1 326 ? -17.881 -14.129 33.035 1.00 87.56 326 VAL A O 1
ATOM 2638 N N . CYS A 1 327 ? -17.446 -12.563 31.477 1.00 81.38 327 CYS A N 1
ATOM 2639 C CA . CYS A 1 327 ? -16.906 -13.489 30.475 1.00 81.38 327 CYS A CA 1
ATOM 2640 C C . CYS A 1 327 ? -15.404 -13.748 30.660 1.00 81.38 327 CYS A C 1
ATOM 2642 O O . CYS A 1 327 ? -14.921 -14.836 30.362 1.00 81.38 327 CYS A O 1
ATOM 2644 N N . SER A 1 328 ? -14.655 -12.754 31.140 1.00 82.94 328 SER A N 1
ATOM 2645 C CA . SER A 1 328 ? -13.216 -12.841 31.392 1.00 82.94 328 SER A CA 1
ATOM 2646 C C . SER A 1 328 ? -12.821 -11.845 32.481 1.00 82.94 328 SER A C 1
ATOM 2648 O O . SER A 1 328 ? -13.355 -10.737 32.520 1.00 82.94 328 SER A O 1
ATOM 2650 N N . GLY A 1 329 ? -11.892 -12.243 33.351 1.00 86.75 329 GLY A N 1
ATOM 2651 C CA . GLY A 1 329 ? -11.488 -11.478 34.531 1.00 86.75 329 GLY A CA 1
ATOM 2652 C C . GLY A 1 329 ? -12.312 -11.798 35.781 1.00 86.75 329 GLY A C 1
ATOM 2653 O O . GLY A 1 329 ? -13.009 -12.813 35.850 1.00 86.75 329 GLY A O 1
ATOM 2654 N N . SER A 1 330 ? -12.191 -10.928 36.779 1.00 88.19 330 SER A N 1
ATOM 2655 C CA . SER A 1 330 ? -12.904 -11.010 38.052 1.00 88.19 330 SER A CA 1
ATOM 2656 C C . SER A 1 330 ? -13.363 -9.625 38.494 1.00 88.19 330 SER A C 1
ATOM 2658 O O . SER A 1 330 ? -12.699 -8.628 38.211 1.00 88.19 330 SER A O 1
ATOM 2660 N N . MET A 1 331 ? -14.480 -9.565 39.208 1.00 89.81 331 MET A N 1
ATOM 2661 C CA . MET A 1 331 ? -15.023 -8.338 39.784 1.00 89.81 331 MET A CA 1
ATOM 2662 C C . MET A 1 331 ? -15.202 -8.486 41.289 1.00 89.81 331 MET A C 1
ATOM 2664 O O . MET A 1 331 ?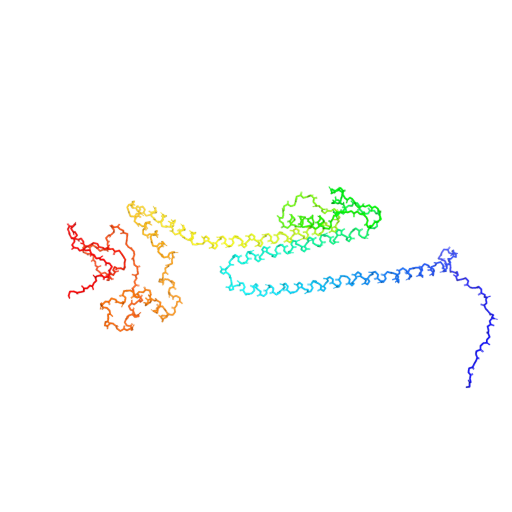 -15.594 -9.546 41.763 1.00 89.81 331 MET A O 1
ATOM 2668 N N . GLU A 1 332 ? -14.965 -7.415 42.034 1.00 90.75 332 GLU A N 1
ATOM 2669 C CA . GLU A 1 332 ? -15.176 -7.383 43.480 1.00 90.75 332 GLU A CA 1
ATOM 2670 C C . GLU A 1 332 ? -16.482 -6.658 43.803 1.00 90.75 332 GLU A C 1
ATOM 2672 O O . GLU A 1 332 ? -16.760 -5.574 43.286 1.00 90.75 332 GLU A O 1
ATOM 2677 N N . VAL A 1 333 ? -17.290 -7.256 44.675 1.00 91.19 333 VAL A N 1
ATOM 2678 C CA . VAL A 1 333 ? -18.485 -6.628 45.236 1.00 91.19 333 VAL A CA 1
ATOM 2679 C C . VAL A 1 333 ? -18.101 -6.020 46.575 1.00 91.19 333 VAL A C 1
ATOM 2681 O O . VAL A 1 333 ? -17.772 -6.740 47.517 1.00 91.19 333 VAL A O 1
ATOM 2684 N N . LEU A 1 334 ? -18.143 -4.693 46.656 1.00 90.38 334 LEU A N 1
ATOM 2685 C CA . LEU A 1 334 ? -17.752 -3.929 47.838 1.00 90.38 334 LEU A CA 1
ATOM 2686 C C . LEU A 1 334 ? -18.990 -3.415 48.582 1.00 90.38 334 LEU A C 1
ATOM 2688 O O . LEU A 1 334 ? -19.901 -2.858 47.969 1.00 90.38 334 LEU A O 1
ATOM 2692 N N . LYS A 1 335 ? -18.994 -3.541 49.910 1.00 90.94 335 LYS A N 1
ATOM 2693 C CA . LYS A 1 335 ? -19.940 -2.861 50.807 1.00 90.94 335 LYS A CA 1
ATOM 2694 C C . LYS A 1 335 ? -19.155 -2.234 51.947 1.00 90.94 335 LYS A C 1
ATOM 2696 O O . LYS A 1 335 ? -18.344 -2.910 52.565 1.00 90.94 335 LYS A O 1
ATOM 2701 N N . ASP A 1 336 ? -19.355 -0.940 52.182 1.00 87.44 336 ASP A N 1
ATOM 2702 C CA . ASP A 1 336 ? -18.630 -0.178 53.210 1.00 87.44 336 ASP A CA 1
ATOM 2703 C C . ASP A 1 336 ? -17.095 -0.322 53.107 1.00 87.44 336 ASP A C 1
ATOM 2705 O O . ASP A 1 336 ? -16.381 -0.390 54.101 1.00 87.44 336 ASP A O 1
ATOM 2709 N N . SER A 1 337 ? -16.573 -0.366 51.873 1.00 83.81 337 SER A N 1
ATOM 2710 C CA . SER A 1 337 ? -15.150 -0.603 51.543 1.00 83.81 337 SER A CA 1
ATOM 2711 C C . SER A 1 337 ? -14.603 -1.989 51.914 1.00 83.81 337 SER A C 1
ATOM 2713 O O . SER A 1 337 ? -13.398 -2.215 51.825 1.00 83.81 337 SER A O 1
ATOM 2715 N N . MET A 1 338 ? -15.470 -2.933 52.280 1.00 90.06 338 MET A N 1
ATOM 2716 C CA . MET A 1 338 ? -15.120 -4.329 52.519 1.00 90.06 338 MET A CA 1
ATOM 2717 C C . MET A 1 338 ? -15.540 -5.198 51.328 1.00 90.06 338 MET A C 1
ATOM 2719 O O . MET A 1 338 ? -16.650 -5.059 50.808 1.00 90.06 338 MET A O 1
ATOM 2723 N N . VAL A 1 339 ? -14.658 -6.105 50.898 1.00 90.19 339 VAL A N 1
ATOM 2724 C CA . VAL A 1 339 ? -14.955 -7.087 49.844 1.00 90.19 339 VAL A CA 1
ATOM 2725 C C . VAL A 1 339 ? -15.923 -8.130 50.401 1.00 90.19 339 VAL A C 1
ATOM 2727 O O . VAL A 1 339 ? -15.583 -8.866 51.324 1.00 90.19 339 VAL A O 1
ATOM 2730 N N . LEU A 1 340 ? -17.132 -8.185 49.843 1.00 91.38 340 LEU A N 1
ATOM 2731 C CA . LEU A 1 340 ? -18.155 -9.172 50.194 1.00 91.38 340 LEU A CA 1
ATOM 2732 C C . LEU A 1 340 ? -18.067 -10.433 49.338 1.00 91.38 340 LEU A C 1
ATOM 2734 O O . LEU A 1 340 ? -18.305 -11.532 49.831 1.00 91.38 340 LEU A O 1
ATOM 2738 N N . ALA A 1 341 ? -17.783 -10.270 48.048 1.00 89.25 341 ALA A N 1
ATOM 2739 C CA . ALA A 1 341 ? -17.740 -11.367 47.093 1.00 89.25 341 ALA A CA 1
ATOM 2740 C C . ALA A 1 341 ? -16.818 -11.029 45.923 1.00 89.25 341 ALA A C 1
ATOM 2742 O O . ALA A 1 341 ? -16.657 -9.862 45.562 1.00 89.25 341 ALA A O 1
ATOM 2743 N N . ILE A 1 342 ? -16.258 -12.068 45.308 1.00 89.50 342 ILE A N 1
ATOM 2744 C CA . ILE A 1 342 ? -15.493 -11.970 44.068 1.00 89.50 342 ILE A CA 1
ATOM 2745 C C . ILE A 1 342 ? -16.257 -12.756 43.006 1.00 89.50 342 ILE A C 1
ATOM 2747 O O . ILE A 1 342 ? -16.474 -13.956 43.145 1.00 89.50 342 ILE A O 1
ATOM 2751 N N . LEU A 1 343 ? -16.688 -12.069 41.955 1.00 87.50 343 LEU A N 1
ATOM 2752 C CA . LEU A 1 343 ? -17.385 -12.639 40.809 1.00 87.50 343 LEU A CA 1
ATOM 2753 C C . LEU A 1 343 ? -16.352 -12.979 39.733 1.00 87.50 343 LEU A C 1
ATOM 2755 O O . LEU A 1 343 ? -15.777 -12.081 39.119 1.00 87.50 343 LEU A O 1
ATOM 2759 N N . GLY A 1 344 ? -16.090 -14.267 39.527 1.00 82.69 344 GLY A N 1
ATOM 2760 C CA . GLY A 1 344 ? -15.195 -14.763 38.479 1.00 82.69 344 GLY A CA 1
ATOM 2761 C C . GLY A 1 344 ? -15.918 -15.120 37.178 1.00 82.69 344 GLY A C 1
ATOM 2762 O O . GLY A 1 344 ? -17.128 -14.930 37.031 1.00 82.69 344 GLY A O 1
ATOM 2763 N N . ARG A 1 345 ? -15.164 -15.687 36.230 1.00 74.31 345 ARG A N 1
ATOM 2764 C CA . ARG A 1 345 ? -15.711 -16.231 34.980 1.00 74.31 345 ARG A CA 1
ATOM 2765 C C . ARG A 1 345 ? -16.734 -17.330 35.286 1.00 74.31 345 ARG A C 1
ATOM 2767 O O . ARG A 1 345 ? -16.379 -18.369 35.836 1.00 74.31 345 ARG A O 1
ATOM 2774 N N . SER A 1 346 ? -17.985 -17.087 34.889 1.00 61.38 346 SER A N 1
ATOM 2775 C CA . SER A 1 346 ? -19.085 -18.065 34.878 1.00 61.38 346 SER A CA 1
ATOM 2776 C C . SER A 1 346 ? -19.280 -18.880 36.169 1.00 61.38 346 SER A C 1
ATOM 2778 O O . SER A 1 346 ? -19.471 -20.092 36.109 1.00 61.38 346 SER A O 1
ATOM 2780 N N . GLU A 1 347 ? -19.324 -18.220 37.327 1.00 48.22 347 GLU A N 1
ATOM 2781 C CA . GLU A 1 347 ? -19.965 -18.778 38.527 1.00 48.22 347 GLU A CA 1
ATOM 2782 C C . GLU A 1 347 ? -21.252 -18.006 38.847 1.00 48.22 347 GLU A C 1
ATOM 2784 O O . GLU A 1 347 ? -21.330 -17.204 39.769 1.00 48.22 347 GLU A O 1
ATOM 2789 N N . LEU A 1 348 ? -22.292 -18.261 38.053 1.00 45.78 348 LEU A N 1
ATOM 2790 C CA . LEU A 1 348 ? -23.681 -18.114 38.490 1.00 45.78 348 LEU A CA 1
ATOM 2791 C C . LEU A 1 348 ? -24.257 -19.527 38.622 1.00 45.78 348 LEU A C 1
ATOM 2793 O O . LEU A 1 348 ? -25.111 -19.950 37.847 1.00 45.78 348 LEU A O 1
ATOM 2797 N N . LYS A 1 349 ? -23.746 -20.294 39.591 1.00 29.72 349 LYS A N 1
ATOM 2798 C CA . LYS A 1 349 ? -24.528 -21.392 40.162 1.00 29.72 349 LYS A CA 1
ATOM 2799 C C . LYS A 1 349 ? -25.521 -20.733 41.113 1.00 29.72 349 LYS A C 1
ATOM 2801 O O . LYS A 1 349 ? -25.130 -20.257 42.175 1.00 29.72 349 LYS A O 1
ATOM 2806 N N . ALA A 1 350 ? -26.770 -20.605 40.672 1.00 24.34 350 ALA A N 1
ATOM 2807 C CA . ALA A 1 350 ? -27.860 -20.238 41.566 1.00 24.34 350 ALA A CA 1
ATOM 2808 C C . ALA A 1 350 ? -27.929 -21.253 42.735 1.00 24.34 350 ALA A C 1
ATOM 2810 O O . ALA A 1 350 ? -27.592 -22.420 42.508 1.00 24.34 350 ALA A O 1
ATOM 2811 N N . PRO A 1 351 ? -28.283 -20.802 43.953 1.00 29.27 351 PRO A N 1
ATOM 2812 C CA . PRO A 1 351 ? -28.335 -21.631 45.160 1.00 29.27 351 PRO A CA 1
ATOM 2813 C C . PRO A 1 351 ? -29.345 -22.779 45.086 1.00 29.27 351 PRO A C 1
ATOM 2815 O O . PRO A 1 351 ? -30.360 -22.637 44.363 1.00 29.27 351 PRO A O 1
#

Radius of gyration: 44.11 Å; chains: 1; bounding box: 76×49×151 Å